Protein AF-A0A9Q9W205-F1 (afdb_monomer)

Foldseek 3Di:
DDDDDDDDDDDDDDDDDDPPPPPPPDLDLDDDPADAQDQFDPVLNVCLVVLPLDDDPVSLVRSLVSLLVSRVSNHLDDDLVSLVRSLVNVCVSRVSCFDPDDPRRVVSSVSNVVVSVVVCPVVCPVVVVVVCCVVPNPDPPDDDPDDDDPCPLLPLPCPPLPPADPVNLLVLLVLQVVQVPDPHRDPVSLLVSLVSCLSVLSVCVSVPDDPVRSCVSRVCCVPPVSVVSSVVVSVVSVPVVDDDPPPVVVVVVVVVVVVVPDDDDDDDDDD

Organism: Cyprinus carpio (NCBI:txid7962)

Radius of gyration: 33.78 Å; Cα contacts (8 Å, |Δi|>4): 141; chains: 1; bounding box: 47×73×137 Å

Secondary structure (DSSP, 8-state):
---------PPPPP--------------SSPPSSPPPPPPPHHHHHHHHTT-S---HHHHHHHHHHHHHHHHTT-SS--HHHHHHHHHHHHHH-GGGS-SSTTS-HHHHHHHHHHHHHHTTGGGSSHHHHHHHHHHS------------S-TTSS------TT--HHHHHHHHHHHHHHHHSSS--HHHHHHHHHHTHHHHHHHHHTT--HHHHHHHSGGGGSHHHHHHHHHHHHHHHHTS---THHHHHHHHHHHHHTT-----------

pLDDT: mean 74.59, std 22.69, range [32.56, 98.06]

Mean predicted aligned error: 20.34 Å

Solvent-accessible surface area (backbone atoms only — not comparable to full-atom values): 17169 Å² total; per-residue (Å²): 138,85,86,84,86,83,84,87,83,85,83,82,86,82,87,76,93,76,86,75,86,71,80,79,75,70,86,58,75,61,76,67,96,69,64,77,78,76,88,58,62,68,79,52,36,54,40,57,75,68,62,57,73,80,73,50,75,67,47,52,50,50,53,46,48,53,51,46,61,60,49,48,75,43,45,84,77,74,55,75,67,54,40,46,49,47,21,46,37,46,29,67,76,38,60,74,70,35,47,95,63,88,87,25,31,62,71,55,27,53,49,44,56,50,50,51,52,56,72,45,50,71,55,58,70,39,65,70,50,42,52,48,40,69,75,70,41,90,69,75,80,71,76,75,92,71,77,98,60,97,48,84,85,67,60,85,72,82,62,74,67,82,86,64,53,77,68,53,45,51,53,37,39,52,51,49,53,52,39,68,71,41,96,73,54,57,62,71,60,48,56,50,37,56,58,71,40,42,59,58,53,52,49,45,48,71,75,65,52,49,71,67,58,50,42,65,58,42,53,55,54,77,37,71,68,42,41,52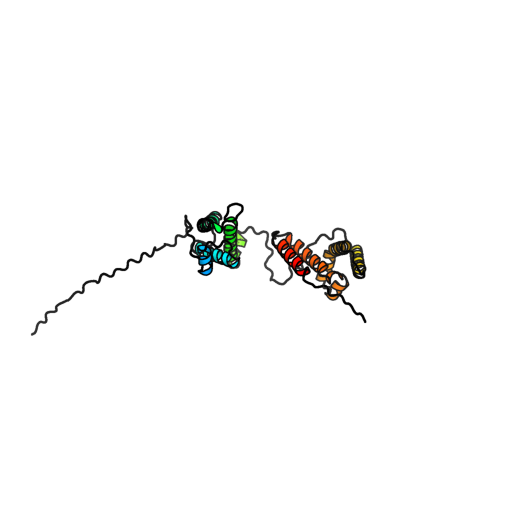,49,54,52,49,50,56,48,54,67,59,48,80,76,73,74,73,82,68,61,60,59,53,52,52,50,54,54,62,57,59,70,72,73,68,83,86,81,79,87,84,91,85,133

Nearest PDB structures (foldseek):
  5jo8-assembly1_A  TM=1.891E-01  e=3.096E-01  Gallus gallus
  6e9x-assembly1_C  TM=2.905E-01  e=9.874E+00  synthetic construct

Sequence (271 aa):
MKETVTLTLEPVPVESQSRAGASNISPSTAFPAFFEVPKFPFDVQAKLDQKECRLTSSDRNKIIRTLYESMAQYKMYPTTEEYVQVAKALTLRYPFLKDKEGNGYHTWHMSLKRKFKFERTPLAEVEEVKRLKQKFGHSKKSLQPEESSCKEITRPLEINAVGEDATSIEGHVKVLQDQYRRTQPETHIVEDRMRRTFAWRRQEITSGMTVEDVVNKYPFLKSPSGLYQEIGFLYKCVQLRSFSRTFWTHYIQCATACSREIPFSKAAQRS

Structure (mmCIF, N/CA/C/O backbone):
data_AF-A0A9Q9W205-F1
#
_entry.id   AF-A0A9Q9W205-F1
#
loop_
_atom_site.group_PDB
_atom_site.id
_atom_site.type_symbol
_atom_site.label_atom_id
_atom_site.label_alt_id
_atom_site.label_comp_id
_atom_site.label_asym_id
_atom_site.label_entity_id
_atom_site.label_seq_id
_atom_site.pdbx_PDB_ins_code
_atom_site.Cartn_x
_atom_site.Cartn_y
_atom_site.Cartn_z
_atom_site.occupancy
_atom_site.B_iso_or_equiv
_atom_site.auth_seq_id
_atom_site.auth_comp_id
_atom_site.auth_asym_id
_atom_site.auth_atom_id
_atom_site.pdbx_PDB_model_num
ATOM 1 N N . MET A 1 1 ? 26.290 -6.172 93.553 1.00 42.75 1 MET A N 1
ATOM 2 C CA . MET A 1 1 ? 25.918 -6.862 92.302 1.00 42.75 1 MET A CA 1
ATOM 3 C C . MET A 1 1 ? 24.566 -6.309 91.890 1.00 42.75 1 MET A C 1
ATOM 5 O O . MET A 1 1 ? 23.655 -6.359 92.702 1.00 42.75 1 MET A O 1
ATOM 9 N N . LYS A 1 2 ? 24.488 -5.621 90.747 1.00 39.94 2 LYS A N 1
ATOM 10 C CA . LYS A 1 2 ? 23.251 -5.018 90.232 1.00 39.94 2 LYS A CA 1
ATOM 11 C C . LYS A 1 2 ? 22.743 -5.929 89.119 1.00 39.94 2 LYS A C 1
ATOM 13 O O . LYS A 1 2 ? 23.478 -6.139 88.160 1.00 39.94 2 LYS A O 1
ATOM 18 N N . GLU A 1 3 ? 21.539 -6.466 89.265 1.00 49.31 3 GLU A N 1
ATOM 19 C CA . GLU A 1 3 ? 20.836 -7.169 88.193 1.00 49.31 3 GLU A CA 1
ATOM 20 C C . GLU A 1 3 ? 20.020 -6.151 87.390 1.00 49.31 3 GLU A C 1
ATOM 22 O O . GLU A 1 3 ? 19.323 -5.302 87.947 1.00 49.31 3 GLU A O 1
ATOM 27 N N . THR A 1 4 ? 20.179 -6.195 86.071 1.00 47.06 4 THR A N 1
ATOM 28 C CA . THR A 1 4 ? 19.518 -5.318 85.104 1.00 47.06 4 THR A CA 1
ATOM 29 C C . THR A 1 4 ? 18.408 -6.114 84.431 1.00 47.06 4 THR A C 1
ATOM 31 O O . THR A 1 4 ? 18.680 -7.120 83.783 1.00 47.06 4 THR A O 1
ATOM 34 N N . VAL A 1 5 ? 17.161 -5.670 84.593 1.00 50.28 5 VAL A N 1
ATOM 35 C CA . VAL A 1 5 ? 15.985 -6.252 83.933 1.00 50.28 5 VAL A CA 1
ATOM 36 C C . VAL A 1 5 ? 15.771 -5.542 82.598 1.00 50.28 5 VAL A C 1
ATOM 38 O O . VAL A 1 5 ? 15.581 -4.327 82.552 1.00 50.28 5 VAL A O 1
ATOM 41 N N . THR A 1 6 ? 15.826 -6.308 81.511 1.00 39.56 6 THR A N 1
ATOM 42 C CA . THR A 1 6 ? 15.600 -5.858 80.133 1.00 39.56 6 THR A CA 1
ATOM 43 C C . THR A 1 6 ? 14.111 -5.963 79.792 1.00 39.56 6 THR A C 1
ATOM 45 O O . THR A 1 6 ? 13.534 -7.044 79.870 1.00 39.56 6 THR A O 1
ATOM 48 N N . LEU A 1 7 ? 13.489 -4.842 79.416 1.00 42.84 7 LEU A N 1
ATOM 49 C CA . LEU A 1 7 ? 12.109 -4.759 78.923 1.00 42.84 7 LEU A CA 1
ATOM 50 C C . LEU A 1 7 ? 12.129 -4.643 77.392 1.00 42.84 7 LEU A C 1
ATOM 52 O O . LEU A 1 7 ? 12.585 -3.641 76.843 1.00 42.84 7 LEU A O 1
ATOM 56 N N . THR A 1 8 ? 11.653 -5.692 76.724 1.00 41.19 8 THR A N 1
ATOM 57 C CA . THR A 1 8 ? 11.503 -5.801 75.266 1.00 41.19 8 THR A CA 1
ATOM 58 C C . THR A 1 8 ? 10.193 -5.143 74.826 1.00 41.19 8 THR A C 1
ATOM 60 O O . THR A 1 8 ? 9.137 -5.456 75.373 1.00 41.19 8 THR A O 1
ATOM 63 N N . LEU A 1 9 ? 10.249 -4.251 73.832 1.00 42.69 9 LEU A N 1
ATOM 64 C CA . LEU A 1 9 ? 9.081 -3.685 73.149 1.00 42.69 9 LEU A CA 1
ATOM 65 C C . LEU A 1 9 ? 9.053 -4.187 71.699 1.00 42.69 9 LEU A C 1
ATOM 67 O O . LEU A 1 9 ? 9.955 -3.887 70.921 1.00 42.69 9 LEU A O 1
ATOM 71 N N . GLU A 1 10 ? 8.009 -4.937 71.355 1.00 50.69 10 GLU A N 1
ATOM 72 C CA . GLU A 1 10 ? 7.671 -5.361 69.990 1.00 50.69 10 GLU A CA 1
ATOM 73 C C . GLU A 1 10 ? 6.846 -4.262 69.286 1.00 50.69 10 GLU A C 1
ATOM 75 O O . GLU A 1 10 ? 5.874 -3.772 69.873 1.00 50.69 10 GLU A O 1
ATOM 80 N N . PRO A 1 11 ? 7.173 -3.860 68.043 1.00 54.56 11 PRO A N 1
ATOM 81 C CA . PRO A 1 11 ? 6.364 -2.919 67.278 1.00 54.56 11 PRO A CA 1
ATOM 82 C C . PRO A 1 11 ? 5.290 -3.610 66.416 1.00 54.56 11 PRO A C 1
ATOM 84 O O . PRO A 1 11 ? 5.539 -4.577 65.699 1.00 54.56 11 PRO A O 1
ATOM 87 N N . VAL A 1 12 ? 4.085 -3.040 66.470 1.00 41.16 12 VAL A N 1
ATOM 88 C CA . VAL A 1 12 ? 2.868 -3.407 65.725 1.00 41.16 12 VAL A CA 1
ATOM 89 C C . VAL A 1 12 ? 3.029 -3.160 64.209 1.00 41.16 12 VAL A C 1
ATOM 91 O O . VAL A 1 12 ? 3.567 -2.114 63.833 1.00 41.16 12 VAL A O 1
ATOM 94 N N . PRO A 1 13 ? 2.532 -4.041 63.311 1.00 43.66 13 PRO A N 1
ATOM 95 C CA . PRO A 1 13 ? 2.601 -3.819 61.867 1.00 43.66 13 PRO A CA 1
ATOM 96 C C . PRO A 1 13 ? 1.574 -2.779 61.399 1.00 43.66 13 PRO A C 1
ATOM 98 O O . PRO A 1 13 ? 0.381 -2.892 61.678 1.00 43.66 13 PRO A O 1
ATOM 101 N N . VAL A 1 14 ? 2.045 -1.785 60.645 1.00 42.34 14 VAL A N 1
ATOM 102 C CA . VAL A 1 14 ? 1.226 -0.749 60.002 1.00 42.34 14 VAL A CA 1
ATOM 103 C C . VAL A 1 14 ? 0.557 -1.309 58.748 1.00 42.34 14 VAL A C 1
ATOM 105 O O . VAL A 1 14 ? 1.210 -1.680 57.773 1.00 42.34 14 VAL A O 1
ATOM 108 N N . GLU A 1 15 ? -0.769 -1.326 58.773 1.00 41.19 15 GLU A N 1
ATOM 109 C CA . GLU A 1 15 ? -1.644 -1.647 57.654 1.00 41.19 15 GLU A CA 1
ATOM 110 C C . GLU A 1 15 ? -1.609 -0.505 56.622 1.00 41.19 15 GLU A C 1
ATOM 112 O O . GLU A 1 15 ? -1.993 0.628 56.908 1.00 41.19 15 GLU A O 1
ATOM 117 N N . SER A 1 16 ? -1.109 -0.784 55.415 1.00 39.44 16 SER A N 1
ATOM 118 C CA . SER A 1 16 ? -1.116 0.159 54.289 1.00 39.44 16 SER A CA 1
ATOM 119 C C . SER A 1 16 ? -1.996 -0.375 53.166 1.00 39.44 16 SER A C 1
ATOM 121 O O . SER A 1 16 ? -1.663 -1.341 52.480 1.00 39.44 16 SER A O 1
ATOM 123 N N . GLN A 1 17 ? -3.133 0.286 52.972 1.00 43.19 17 GLN A N 1
ATOM 124 C CA . GLN A 1 17 ? -4.020 0.090 51.835 1.00 43.19 17 GLN A CA 1
ATOM 125 C C . GLN A 1 17 ? -3.347 0.592 50.549 1.00 43.19 17 GLN A C 1
ATOM 127 O O . GLN A 1 17 ? -3.099 1.783 50.391 1.00 43.19 17 GLN A O 1
ATOM 132 N N . SER A 1 18 ? -3.110 -0.306 49.592 1.00 39.47 18 SER A N 1
ATOM 133 C CA . SER A 1 18 ? -3.072 0.033 48.162 1.00 39.47 18 SER A CA 1
ATOM 134 C C . SER A 1 18 ? -3.388 -1.209 47.325 1.00 39.47 18 SER A C 1
ATOM 136 O O . SER A 1 18 ? -2.514 -1.968 46.919 1.00 39.47 18 SER A O 1
ATOM 138 N N . ARG A 1 19 ? -4.676 -1.457 47.056 1.00 32.94 19 ARG A N 1
ATOM 139 C CA . ARG A 1 19 ? -5.068 -2.464 46.061 1.00 32.94 19 ARG A CA 1
ATOM 140 C C . ARG A 1 19 ? -5.229 -1.782 44.711 1.00 32.94 19 ARG A C 1
ATOM 142 O O . ARG A 1 19 ? -6.317 -1.376 44.318 1.00 32.94 19 ARG A O 1
ATOM 149 N N . ALA A 1 20 ? -4.101 -1.657 44.021 1.00 33.56 20 ALA A N 1
ATOM 150 C CA . ALA A 1 20 ? -4.060 -1.437 42.590 1.00 33.56 20 ALA A CA 1
ATOM 151 C C . ALA A 1 20 ? -4.767 -2.608 41.889 1.00 33.56 20 ALA A C 1
ATOM 153 O O . ALA A 1 20 ? -4.324 -3.755 41.959 1.00 33.56 20 ALA A O 1
ATOM 154 N N . GLY A 1 21 ? -5.872 -2.322 41.206 1.00 35.88 21 GLY A N 1
ATOM 155 C CA . GLY A 1 21 ? -6.437 -3.208 40.193 1.00 35.88 21 GLY A CA 1
ATOM 156 C C . GLY A 1 21 ? -5.618 -3.111 38.910 1.00 35.88 21 GLY A C 1
ATOM 157 O O . GLY A 1 21 ? -6.109 -2.609 37.907 1.00 35.88 21 GLY A O 1
ATOM 158 N N . ALA A 1 22 ? -4.357 -3.541 38.951 1.00 36.09 22 ALA A N 1
ATOM 159 C CA . ALA A 1 22 ? -3.614 -3.856 37.742 1.00 36.09 22 ALA A CA 1
ATOM 160 C C . ALA A 1 22 ? -4.055 -5.258 37.316 1.00 36.09 22 ALA A C 1
ATOM 162 O O . ALA A 1 22 ? -3.696 -6.257 37.943 1.00 36.09 22 ALA A O 1
ATOM 163 N N . SER A 1 23 ? -4.898 -5.340 36.290 1.00 43.03 23 SER A N 1
ATOM 164 C CA . SER A 1 23 ? -5.154 -6.595 35.597 1.00 43.03 23 SER A CA 1
ATOM 165 C C . SER A 1 23 ? -3.835 -7.072 34.994 1.00 43.03 23 SER A C 1
ATOM 167 O O . SER A 1 23 ? -3.408 -6.615 33.936 1.00 43.03 23 SER A O 1
ATOM 169 N N . ASN A 1 24 ? -3.174 -7.988 35.699 1.00 40.84 24 ASN A N 1
ATOM 170 C CA . ASN A 1 24 ? -2.065 -8.771 35.180 1.00 40.84 24 ASN A CA 1
ATOM 171 C C . ASN A 1 24 ? -2.592 -9.611 34.013 1.00 40.84 24 ASN A C 1
ATOM 173 O O . ASN A 1 24 ? -3.087 -10.721 34.200 1.00 40.84 24 ASN A O 1
ATOM 177 N N . ILE A 1 25 ? -2.525 -9.060 32.802 1.00 50.34 25 ILE A N 1
ATOM 178 C CA . ILE A 1 25 ? -2.713 -9.818 31.572 1.00 50.34 25 ILE A CA 1
ATOM 179 C C . ILE A 1 25 ? -1.472 -10.700 31.452 1.00 50.34 25 ILE A C 1
ATOM 181 O O . ILE A 1 25 ? -0.403 -10.248 31.046 1.00 50.34 25 ILE A O 1
ATOM 185 N N . SER A 1 26 ? -1.596 -11.962 31.863 1.00 45.94 26 SER A N 1
ATOM 186 C CA . SER A 1 26 ? -0.640 -12.995 31.476 1.00 45.94 26 SER A CA 1
ATOM 187 C C . SER A 1 26 ? -0.497 -12.960 29.949 1.00 45.94 26 SER A C 1
ATOM 189 O O . SER A 1 26 ? -1.525 -12.870 29.271 1.00 45.94 26 SER A O 1
ATOM 191 N N . PRO A 1 27 ? 0.721 -13.021 29.379 1.00 47.00 27 PRO A N 1
ATOM 192 C CA . PRO A 1 27 ? 0.898 -13.049 27.935 1.00 47.00 27 PRO A CA 1
ATOM 193 C C . PRO A 1 27 ? 0.388 -14.392 27.409 1.00 47.00 27 PRO A C 1
ATOM 195 O O . PRO A 1 27 ? 1.120 -15.370 27.284 1.00 47.00 27 PRO A O 1
ATOM 198 N N . SER A 1 28 ? -0.915 -14.449 27.149 1.00 51.69 28 SER A N 1
ATOM 199 C CA . SER A 1 28 ? -1.521 -15.501 26.358 1.00 51.69 28 SER A CA 1
ATOM 200 C C . SER A 1 28 ? -0.989 -15.339 24.942 1.00 51.69 28 SER A C 1
ATOM 202 O O . SER A 1 28 ? -1.201 -14.315 24.296 1.00 51.69 28 SER A O 1
ATOM 204 N N . THR A 1 29 ? -0.274 -16.347 24.457 1.00 63.75 29 THR A N 1
ATOM 205 C CA . THR A 1 29 ? 0.222 -16.416 23.075 1.00 63.75 29 THR A CA 1
ATOM 206 C C . THR A 1 29 ? -0.912 -16.562 22.051 1.00 63.75 29 THR A C 1
ATOM 208 O O . THR A 1 29 ? -0.671 -16.532 20.843 1.00 63.75 29 THR A O 1
ATOM 211 N N . ALA A 1 30 ? -2.156 -16.729 22.512 1.00 83.19 30 ALA A N 1
ATOM 212 C CA . ALA A 1 30 ? -3.338 -16.819 21.674 1.00 83.19 30 ALA A CA 1
ATOM 213 C C . ALA A 1 30 ? -3.908 -15.429 21.353 1.00 83.19 30 ALA A C 1
ATOM 215 O O . ALA A 1 30 ? -3.993 -14.550 22.210 1.00 83.19 30 ALA A O 1
ATOM 216 N N . PHE A 1 31 ? -4.346 -15.248 20.106 1.00 88.75 31 PHE A N 1
ATOM 217 C CA . PHE A 1 31 ? -5.060 -14.042 19.697 1.00 88.75 31 PHE A CA 1
ATOM 218 C C . PHE A 1 31 ? -6.393 -13.943 20.457 1.00 88.75 31 PHE A C 1
ATOM 220 O O . PHE A 1 31 ? -7.069 -14.964 20.622 1.00 88.75 31 PHE A O 1
ATOM 227 N N . PRO A 1 32 ? -6.798 -12.753 20.928 1.00 91.44 32 PRO A N 1
ATOM 228 C CA . PRO A 1 32 ? -7.992 -12.629 21.751 1.00 91.44 32 PRO A CA 1
ATOM 229 C C . PRO A 1 32 ? -9.259 -12.946 20.946 1.00 91.44 32 PRO A C 1
ATOM 231 O O . PRO A 1 32 ? -9.404 -12.515 19.802 1.00 91.44 32 PRO A O 1
ATOM 234 N N . ALA A 1 33 ? -10.214 -13.649 21.566 1.00 88.94 33 ALA A N 1
ATOM 235 C CA . ALA A 1 33 ? -11.512 -13.961 20.952 1.00 88.94 33 ALA A CA 1
ATOM 236 C C . ALA A 1 33 ? -12.319 -12.695 20.606 1.00 88.94 33 ALA A C 1
ATOM 238 O O . ALA A 1 33 ? -13.061 -12.664 19.627 1.00 88.94 33 ALA A O 1
ATOM 239 N N . PHE A 1 34 ? -12.130 -11.630 21.388 1.00 89.00 34 PHE A N 1
ATOM 240 C CA . PHE A 1 34 ? -12.677 -10.305 21.130 1.00 89.00 34 PHE A CA 1
ATOM 241 C C . PHE A 1 34 ? -11.539 -9.295 21.126 1.00 89.00 34 PHE A C 1
ATOM 243 O O . PHE A 1 34 ? -10.792 -9.189 22.094 1.00 89.00 34 PHE A O 1
ATOM 250 N N . PHE A 1 35 ? -11.398 -8.558 20.027 1.00 93.50 35 PHE A N 1
ATOM 251 C CA . PHE A 1 35 ? -10.373 -7.527 19.926 1.00 93.50 35 PHE A CA 1
ATOM 252 C C . PHE A 1 35 ? -10.937 -6.187 20.394 1.00 93.50 35 PHE A C 1
ATOM 254 O O . PHE A 1 35 ? -11.861 -5.652 19.777 1.00 93.50 35 PHE A O 1
ATOM 261 N N . GLU A 1 36 ? -10.366 -5.641 21.463 1.00 94.44 36 GLU A N 1
ATOM 262 C CA . GLU A 1 36 ? -10.674 -4.292 21.923 1.00 94.44 36 GLU A CA 1
ATOM 263 C C . GLU A 1 36 ? -9.873 -3.266 21.113 1.00 94.44 36 GLU A C 1
ATOM 265 O O . GLU A 1 36 ? -8.655 -3.374 20.972 1.00 94.44 36 GLU A O 1
ATOM 270 N N . VAL A 1 37 ? -10.561 -2.272 20.544 1.00 95.62 37 VAL A N 1
ATOM 271 C CA . VAL A 1 37 ? -9.909 -1.232 19.740 1.00 95.62 37 VAL A CA 1
ATOM 272 C C . VAL A 1 37 ? -9.114 -0.308 20.674 1.00 95.62 37 VAL A C 1
ATOM 274 O O . VAL A 1 37 ? -9.727 0.327 21.534 1.00 95.62 37 VAL A O 1
ATOM 277 N N . PRO A 1 38 ? -7.780 -0.196 20.517 1.00 95.69 38 PRO A N 1
ATOM 278 C CA . PRO A 1 38 ? -6.953 0.653 21.368 1.00 95.69 38 PRO A CA 1
ATOM 279 C C . PRO A 1 38 ? -7.270 2.139 21.161 1.00 95.69 38 PRO A C 1
ATOM 281 O O . PRO A 1 38 ? -7.804 2.541 20.125 1.00 95.69 38 PRO A O 1
ATOM 284 N N . LYS A 1 39 ? -6.874 2.974 22.128 1.00 95.06 39 LYS A N 1
ATOM 285 C CA . LYS A 1 39 ? -6.890 4.431 21.951 1.00 95.06 39 LYS A CA 1
ATOM 286 C C . LYS A 1 39 ? -5.871 4.844 20.893 1.00 95.06 39 LYS A C 1
ATOM 288 O O . LYS A 1 39 ? -4.733 4.378 20.900 1.00 95.06 39 LYS A O 1
ATOM 293 N N . PHE A 1 40 ? -6.281 5.744 20.011 1.00 97.00 40 PHE A N 1
ATOM 294 C CA . PHE A 1 40 ? -5.423 6.300 18.974 1.00 97.00 40 PHE A CA 1
ATOM 295 C C . PHE A 1 40 ? -4.636 7.515 19.488 1.00 97.00 40 PHE A C 1
ATOM 297 O O . PHE A 1 40 ? -4.994 8.090 20.520 1.00 97.00 40 PHE A O 1
ATOM 304 N N . PRO A 1 41 ? -3.576 7.939 18.772 1.00 96.25 41 PRO A N 1
ATOM 305 C CA . PRO A 1 41 ? -2.909 9.210 19.033 1.00 96.25 41 PRO A CA 1
ATOM 306 C C . PRO A 1 41 ? -3.911 10.365 19.112 1.00 96.25 41 PRO A C 1
ATOM 308 O O . PRO A 1 41 ? -4.904 10.369 18.383 1.00 96.25 41 PRO A O 1
ATOM 311 N N . PHE A 1 42 ? -3.650 11.329 19.998 1.00 95.12 42 PHE A N 1
ATOM 312 C CA . PHE A 1 42 ? -4.602 12.379 20.385 1.00 95.12 42 PHE A CA 1
ATOM 313 C C . PHE A 1 42 ? -5.262 13.090 19.197 1.00 95.12 42 PHE A C 1
ATOM 315 O O . PHE A 1 42 ? -6.473 13.282 19.183 1.00 95.12 42 PHE A O 1
ATOM 322 N N . ASP A 1 43 ? -4.480 13.440 18.181 1.00 94.00 43 ASP A N 1
ATOM 323 C CA . ASP A 1 43 ? -4.944 14.150 16.992 1.00 94.00 43 ASP A CA 1
ATOM 324 C C . ASP A 1 43 ? -5.950 13.341 16.164 1.00 94.00 43 ASP A C 1
ATOM 326 O O . ASP A 1 43 ? -6.927 13.884 15.654 1.00 94.00 43 ASP A O 1
ATOM 330 N N . VAL A 1 44 ? -5.735 12.032 16.052 1.00 95.38 44 VAL A N 1
ATOM 331 C CA . VAL A 1 44 ? -6.659 11.123 15.371 1.00 95.38 44 VAL A CA 1
ATOM 332 C C . VAL A 1 44 ? -7.846 10.802 16.266 1.00 95.38 44 VAL A C 1
ATOM 334 O O . VAL A 1 44 ? -8.979 10.796 15.793 1.00 95.38 44 VAL A O 1
ATOM 337 N N . GLN A 1 45 ? -7.606 10.566 17.556 1.00 96.56 45 GLN A N 1
ATOM 338 C CA . GLN A 1 45 ? -8.656 10.258 18.520 1.00 96.56 45 GLN A CA 1
ATOM 339 C C . GLN A 1 45 ? -9.672 11.401 18.612 1.00 96.56 45 GLN A C 1
ATOM 341 O O . GLN A 1 45 ? -10.865 11.141 18.520 1.00 96.56 45 GLN A O 1
ATOM 346 N N . ALA A 1 46 ? -9.215 12.655 18.669 1.00 94.94 46 ALA A N 1
ATOM 347 C CA . ALA A 1 46 ? -10.086 13.827 18.694 1.00 94.94 46 ALA A CA 1
ATOM 348 C C . ALA A 1 46 ? -11.015 13.890 17.468 1.00 94.94 46 ALA A C 1
ATOM 350 O O . ALA A 1 46 ? -12.211 14.137 17.614 1.00 94.94 46 ALA A O 1
ATOM 351 N N . LYS A 1 47 ? -10.502 13.596 16.266 1.00 94.38 47 LYS A N 1
ATOM 352 C CA . LYS A 1 47 ? -11.313 13.536 15.034 1.00 94.38 47 LYS A CA 1
ATOM 353 C C . LYS A 1 47 ? -12.325 12.393 15.058 1.00 94.38 47 LYS A C 1
ATOM 355 O O . LYS A 1 47 ? -13.462 12.550 14.611 1.00 94.38 47 LYS A O 1
ATOM 360 N N . LEU A 1 48 ? -11.921 11.236 15.584 1.00 94.75 48 LEU A N 1
ATOM 361 C CA . LEU A 1 48 ? -12.806 10.082 15.736 1.00 94.75 48 LEU A CA 1
ATOM 362 C C . LEU A 1 48 ? -13.930 10.358 16.742 1.00 94.75 48 LEU A C 1
ATOM 364 O O . LEU A 1 48 ? -15.076 9.987 16.489 1.00 94.75 48 LEU A O 1
ATOM 368 N N . ASP A 1 49 ? -13.621 11.047 17.839 1.00 93.19 49 ASP A N 1
ATOM 369 C CA . ASP A 1 49 ? -14.583 11.432 18.874 1.00 93.19 49 ASP A CA 1
ATOM 370 C C . ASP A 1 49 ? -15.562 12.499 18.355 1.00 93.19 49 ASP A C 1
ATOM 372 O O . ASP A 1 49 ? -16.762 12.432 18.628 1.00 93.19 49 ASP A O 1
ATOM 376 N N . GLN A 1 50 ? -15.081 13.417 17.508 1.00 93.12 50 GLN A N 1
ATOM 377 C CA . GLN A 1 50 ? -15.902 14.378 16.759 1.00 93.12 50 GLN A CA 1
ATOM 378 C C . GLN A 1 50 ? -16.693 13.743 15.601 1.00 93.12 50 GLN A C 1
ATOM 380 O O . GLN A 1 50 ? -17.479 14.428 14.947 1.00 93.12 50 GLN A O 1
ATOM 385 N N . LYS A 1 51 ? -16.526 12.435 15.351 1.00 91.50 51 LYS A N 1
ATOM 386 C CA . LYS A 1 51 ? -17.169 11.683 14.258 1.00 91.50 51 LYS A CA 1
ATOM 387 C C . LYS A 1 51 ? -16.899 12.287 12.876 1.00 91.50 51 LYS A C 1
ATOM 389 O O . LYS A 1 51 ? -17.772 12.298 12.006 1.00 91.50 51 LYS A O 1
ATOM 394 N N . GLU A 1 52 ? -15.686 12.785 12.658 1.00 86.38 52 GLU A N 1
ATOM 395 C CA . GLU A 1 52 ? -15.301 13.369 11.380 1.00 86.38 52 GLU A CA 1
ATOM 396 C C . GLU A 1 52 ? -15.240 12.291 10.281 1.00 86.38 52 GLU A C 1
ATOM 398 O O . GLU A 1 52 ? -14.429 11.364 10.317 1.00 86.38 52 GLU A O 1
ATOM 403 N N . CYS A 1 53 ? -16.087 12.420 9.256 1.00 76.62 53 CYS A N 1
ATOM 404 C CA . CYS A 1 53 ? -16.131 11.470 8.136 1.00 76.62 53 CYS A CA 1
ATOM 405 C C . CYS A 1 53 ? -14.909 11.550 7.202 1.00 76.62 53 CYS A C 1
ATOM 407 O O . CYS A 1 53 ? -14.689 10.640 6.400 1.00 76.62 53 CYS A O 1
ATOM 409 N N . ARG A 1 54 ? -14.136 12.642 7.238 1.00 84.88 54 ARG A N 1
ATOM 410 C CA . ARG A 1 54 ? -13.050 12.913 6.283 1.00 84.88 54 ARG A CA 1
ATOM 411 C C . ARG A 1 54 ? -11.677 12.757 6.929 1.00 84.88 54 ARG A C 1
ATOM 413 O O . ARG A 1 54 ? -10.984 13.727 7.196 1.00 84.88 54 ARG A O 1
ATOM 420 N N . LEU A 1 55 ? -11.250 11.510 7.104 1.00 89.69 55 LEU A N 1
ATOM 421 C CA . LEU A 1 55 ? -9.879 11.220 7.523 1.00 89.69 55 LEU A CA 1
ATOM 422 C C . LEU A 1 55 ? -8.887 11.384 6.367 1.00 89.69 55 LEU A C 1
ATOM 424 O O . LEU A 1 55 ? -9.096 10.856 5.271 1.00 89.69 55 LEU A O 1
ATOM 428 N N . THR A 1 56 ? -7.760 12.045 6.633 1.00 93.00 56 THR A N 1
ATOM 429 C CA . THR A 1 56 ? -6.650 12.135 5.676 1.00 93.00 56 THR A CA 1
ATOM 430 C C . THR A 1 56 ? -5.907 10.797 5.561 1.00 93.00 56 THR A C 1
ATOM 432 O O . THR A 1 56 ? -6.019 9.917 6.417 1.00 93.00 56 THR A O 1
ATOM 435 N N . SER A 1 57 ? -5.077 10.640 4.524 1.00 92.88 57 SER A N 1
ATOM 436 C CA . SER A 1 57 ? -4.192 9.467 4.391 1.00 92.88 57 SER A CA 1
ATOM 437 C C . SER A 1 57 ? -3.265 9.296 5.608 1.00 92.88 57 SER A C 1
ATOM 439 O O . SER A 1 57 ? -3.044 8.179 6.078 1.00 92.88 57 SER A O 1
ATOM 441 N N . SER A 1 58 ? -2.783 10.406 6.180 1.00 94.38 58 SER A N 1
ATOM 442 C CA . SER A 1 58 ? -1.942 10.395 7.384 1.00 94.38 58 SER A CA 1
ATOM 443 C C . SER A 1 58 ? -2.692 9.854 8.604 1.00 94.38 58 SER A C 1
ATOM 445 O O . SER A 1 58 ? -2.171 8.977 9.298 1.00 94.38 58 SER A O 1
ATOM 447 N N . ASP A 1 59 ? -3.935 10.300 8.820 1.00 94.81 59 ASP A N 1
ATOM 448 C CA . ASP A 1 59 ? -4.782 9.839 9.929 1.00 94.81 59 ASP A CA 1
ATOM 449 C C . ASP A 1 59 ? -5.061 8.334 9.814 1.00 94.81 59 ASP A C 1
ATOM 451 O O . ASP A 1 59 ? -4.857 7.575 10.761 1.00 94.81 59 ASP A O 1
ATOM 455 N N . ARG A 1 60 ? -5.433 7.869 8.613 1.00 95.69 60 ARG A N 1
ATOM 456 C CA . ARG A 1 60 ? -5.658 6.439 8.340 1.00 95.69 60 ARG A CA 1
ATOM 457 C C . ARG A 1 60 ? -4.406 5.612 8.623 1.00 95.69 60 ARG A C 1
ATOM 459 O O . ARG A 1 60 ? -4.496 4.545 9.225 1.00 95.69 60 ARG A O 1
ATOM 466 N N . ASN A 1 61 ? -3.233 6.110 8.237 1.00 96.12 61 ASN A N 1
ATOM 467 C CA . ASN A 1 61 ? -1.966 5.435 8.507 1.00 96.12 61 ASN A CA 1
ATOM 468 C C . ASN A 1 61 ? -1.648 5.362 10.007 1.00 96.12 61 ASN A C 1
ATOM 470 O O . ASN A 1 61 ? -1.114 4.349 10.452 1.00 96.12 61 ASN A O 1
ATOM 474 N N . LYS A 1 62 ? -1.982 6.393 10.794 1.00 97.38 62 LYS A N 1
ATOM 475 C CA . LYS A 1 62 ? -1.845 6.367 12.261 1.00 97.38 62 LYS A CA 1
ATOM 476 C C . LYS A 1 62 ? -2.753 5.303 12.881 1.00 97.38 62 LYS A C 1
ATOM 478 O O . LYS A 1 62 ? -2.253 4.487 13.641 1.00 97.38 62 LYS A O 1
ATOM 483 N N . ILE A 1 63 ? -4.020 5.226 12.462 1.00 97.69 63 ILE A N 1
ATOM 484 C CA . ILE A 1 63 ? -4.956 4.169 12.895 1.00 97.69 63 ILE A CA 1
ATOM 485 C C . ILE A 1 63 ? -4.372 2.781 12.615 1.00 97.69 63 ILE A C 1
ATOM 487 O O . ILE A 1 63 ? -4.297 1.939 13.506 1.00 97.69 63 ILE A O 1
ATOM 491 N N . ILE A 1 64 ? -3.913 2.545 11.382 1.00 98.06 64 ILE A N 1
ATOM 492 C CA . ILE A 1 64 ? -3.336 1.256 10.981 1.00 98.06 64 ILE A CA 1
ATOM 493 C C . ILE A 1 64 ? -2.068 0.923 11.778 1.00 98.06 64 ILE A C 1
ATOM 495 O O . ILE A 1 64 ? -1.875 -0.240 12.127 1.00 98.06 64 ILE A O 1
ATOM 499 N N . ARG A 1 65 ? -1.214 1.911 12.079 1.00 97.50 65 ARG A N 1
ATOM 500 C CA . ARG A 1 65 ? -0.022 1.718 12.922 1.00 97.50 65 ARG A CA 1
ATOM 501 C C . ARG A 1 65 ? -0.391 1.302 14.343 1.00 97.50 65 ARG A C 1
ATOM 503 O O . ARG A 1 65 ? 0.102 0.276 14.792 1.00 97.50 65 ARG A O 1
ATOM 510 N N . THR A 1 66 ? -1.307 2.014 14.992 1.00 97.94 66 THR A N 1
ATOM 511 C CA . THR A 1 66 ? -1.741 1.695 16.361 1.00 97.94 66 THR A CA 1
ATOM 512 C C . THR A 1 66 ? -2.398 0.316 16.446 1.00 97.94 66 THR A C 1
ATOM 514 O O . THR A 1 66 ? -2.120 -0.460 17.357 1.00 97.94 66 THR A O 1
ATOM 517 N N . LEU A 1 67 ? -3.234 -0.041 15.465 1.00 97.75 67 LEU A N 1
ATOM 518 C CA . LEU A 1 67 ? -3.818 -1.384 15.393 1.00 97.75 67 LEU A CA 1
ATOM 519 C C . LEU A 1 67 ? -2.750 -2.461 15.184 1.00 97.75 67 LEU A C 1
ATOM 521 O O . LEU A 1 67 ? -2.818 -3.511 15.814 1.00 97.75 67 LEU A O 1
ATOM 525 N N . TYR A 1 68 ? -1.759 -2.203 14.327 1.00 97.44 68 TYR A N 1
ATOM 526 C CA . TYR A 1 68 ? -0.621 -3.100 14.144 1.00 97.44 68 TYR A CA 1
ATOM 527 C C . TYR A 1 68 ? 0.150 -3.307 15.451 1.00 97.44 68 TYR A C 1
ATOM 529 O O . TYR A 1 68 ? 0.368 -4.451 15.825 1.00 97.44 68 TYR A O 1
ATOM 537 N N . GLU A 1 69 ? 0.510 -2.237 16.161 1.00 96.31 69 GLU A N 1
ATOM 538 C CA . GLU A 1 69 ? 1.243 -2.302 17.434 1.00 96.31 69 GLU A CA 1
ATOM 539 C C . GLU A 1 69 ? 0.477 -3.106 18.490 1.00 96.31 69 GLU A C 1
ATOM 541 O O . GLU A 1 69 ? 1.069 -3.901 19.215 1.00 96.31 69 GLU A O 1
ATOM 546 N N . SER A 1 70 ? -0.848 -2.954 18.544 1.00 96.31 70 SER A N 1
ATOM 547 C CA . SER A 1 70 ? -1.704 -3.742 19.433 1.00 96.31 70 SER A CA 1
ATOM 548 C C . SER A 1 70 ? -1.768 -5.217 19.021 1.00 96.31 70 SER A C 1
ATOM 550 O O . SER A 1 70 ? -1.594 -6.102 19.853 1.00 96.31 70 SER A O 1
ATOM 552 N N . MET A 1 71 ? -1.956 -5.512 17.732 1.00 95.69 71 MET A N 1
ATOM 553 C CA . MET A 1 71 ? -2.013 -6.890 17.231 1.00 95.69 71 MET A CA 1
ATOM 554 C C . MET A 1 71 ? -0.664 -7.622 17.336 1.00 95.69 71 MET A C 1
ATOM 556 O O . MET A 1 71 ? -0.631 -8.823 17.609 1.00 95.69 71 MET A O 1
ATOM 560 N N . ALA A 1 72 ? 0.444 -6.914 17.110 1.00 94.19 72 ALA A N 1
ATOM 561 C CA . ALA A 1 72 ? 1.794 -7.469 17.100 1.00 94.19 72 ALA A CA 1
ATOM 562 C C . ALA A 1 72 ? 2.257 -7.939 18.488 1.00 94.19 72 ALA A C 1
ATOM 564 O O . ALA A 1 72 ? 3.129 -8.800 18.559 1.00 94.19 72 ALA A O 1
ATOM 565 N N . GLN A 1 73 ? 1.632 -7.449 19.568 1.00 93.00 73 GLN A N 1
ATOM 566 C CA . GLN A 1 73 ? 1.835 -7.968 20.928 1.00 93.00 73 GLN A CA 1
ATOM 567 C C . GLN A 1 73 ? 1.404 -9.434 21.065 1.00 93.00 73 GLN A C 1
ATOM 569 O O . GLN A 1 73 ? 1.973 -10.160 21.873 1.00 93.00 73 GLN A O 1
ATOM 574 N N . TYR A 1 74 ? 0.434 -9.877 20.257 1.00 91.62 74 TYR A N 1
ATOM 575 C CA . TYR A 1 74 ? -0.031 -11.264 20.246 1.00 91.62 74 TYR A CA 1
ATOM 576 C C . TYR A 1 74 ? 0.738 -12.102 19.222 1.00 91.62 74 TYR A C 1
ATOM 578 O O . TYR A 1 74 ? 1.221 -13.184 19.547 1.00 91.62 74 TYR A O 1
ATOM 586 N N . LYS A 1 75 ? 0.852 -11.626 17.969 1.00 91.12 75 LYS A N 1
ATOM 587 C CA . LYS A 1 75 ? 1.610 -12.333 16.921 1.00 91.12 75 LYS A CA 1
ATOM 588 C C . LYS A 1 75 ? 1.934 -11.515 15.676 1.00 91.12 75 LYS A C 1
ATOM 590 O O . LYS A 1 75 ? 1.163 -10.678 15.217 1.00 91.12 75 LYS A O 1
ATOM 595 N N . MET A 1 76 ? 3.034 -11.904 15.030 1.00 92.00 76 MET A N 1
ATOM 596 C CA . MET A 1 76 ? 3.518 -11.329 13.765 1.00 92.00 76 MET A CA 1
ATOM 597 C C . MET A 1 76 ? 2.890 -11.938 12.501 1.00 92.00 76 MET A C 1
ATOM 599 O O . MET A 1 76 ? 3.006 -11.365 11.415 1.00 92.00 76 MET A O 1
ATOM 603 N N . TYR A 1 77 ? 2.209 -13.082 12.621 1.00 93.06 77 TYR A N 1
ATOM 604 C CA . TYR A 1 77 ? 1.553 -13.777 11.506 1.00 93.06 77 TYR A CA 1
ATOM 605 C C . TYR A 1 77 ? 0.059 -14.036 11.789 1.00 93.06 77 TYR A C 1
ATOM 607 O O . TYR A 1 77 ? -0.332 -15.189 11.977 1.00 93.06 77 TYR A O 1
ATOM 615 N N . PRO A 1 78 ? -0.789 -12.990 11.845 1.00 94.50 78 PRO A N 1
ATOM 616 C CA . PRO A 1 78 ? -2.234 -13.175 11.951 1.00 94.50 78 PRO A CA 1
ATOM 617 C C . PRO A 1 78 ? -2.844 -13.938 10.765 1.00 94.50 78 PRO A C 1
ATOM 619 O O . PRO A 1 78 ? -2.369 -13.840 9.627 1.00 94.50 78 PRO A O 1
ATOM 622 N N . THR A 1 79 ? -3.916 -14.683 11.033 1.00 95.50 79 THR A N 1
ATOM 623 C CA . THR A 1 79 ? -4.760 -15.330 10.024 1.00 95.50 79 THR A CA 1
ATOM 624 C C . THR A 1 79 ? -5.689 -14.311 9.364 1.00 95.50 79 THR A C 1
ATOM 626 O O . THR A 1 79 ? -5.835 -13.172 9.817 1.00 95.50 79 THR A O 1
ATOM 629 N N . THR A 1 80 ? -6.334 -14.706 8.264 1.00 95.50 80 THR A N 1
ATOM 630 C CA . THR A 1 80 ? -7.300 -13.840 7.569 1.00 95.50 80 THR A CA 1
ATOM 631 C C . THR A 1 80 ? -8.457 -13.454 8.490 1.00 95.50 80 THR A C 1
ATOM 633 O O . THR A 1 80 ? -8.873 -12.297 8.506 1.00 95.50 80 THR A O 1
ATOM 636 N N . GLU A 1 81 ? -8.941 -14.398 9.288 1.00 95.94 81 GLU A N 1
ATOM 637 C CA . GLU A 1 81 ? -10.078 -14.243 10.193 1.00 95.94 81 GLU A CA 1
ATOM 638 C C . GLU A 1 81 ? -9.778 -13.217 11.286 1.00 95.94 81 GLU A C 1
ATOM 640 O O . GLU A 1 81 ? -10.631 -12.397 11.613 1.00 95.94 81 GLU A O 1
ATOM 645 N N . GLU A 1 82 ? -8.545 -13.183 11.785 1.00 95.94 82 GLU A N 1
ATOM 646 C CA . GLU A 1 82 ? -8.127 -12.233 12.818 1.00 95.94 82 GLU A CA 1
ATOM 647 C C . GLU A 1 82 ? -7.968 -10.823 12.261 1.00 95.94 82 GLU A C 1
ATOM 649 O O . GLU A 1 82 ? -8.411 -9.859 12.885 1.00 95.94 82 GLU A O 1
ATOM 654 N N . TYR A 1 83 ? -7.423 -10.677 11.047 1.00 97.12 83 TYR A N 1
ATOM 655 C CA . TYR A 1 83 ? -7.444 -9.377 10.373 1.00 97.12 83 TYR A CA 1
ATOM 656 C C . TYR A 1 83 ? -8.877 -8.874 10.175 1.00 97.12 83 TYR A C 1
ATOM 658 O O . TYR A 1 83 ? -9.158 -7.687 10.365 1.00 97.12 83 TYR A O 1
ATOM 666 N N . VAL A 1 84 ? -9.786 -9.773 9.793 1.00 96.81 84 VAL A N 1
ATOM 667 C CA . VAL A 1 84 ? -11.209 -9.465 9.640 1.00 96.81 84 VAL A CA 1
ATOM 668 C C . VAL A 1 84 ? -11.833 -9.087 10.983 1.00 96.81 84 VA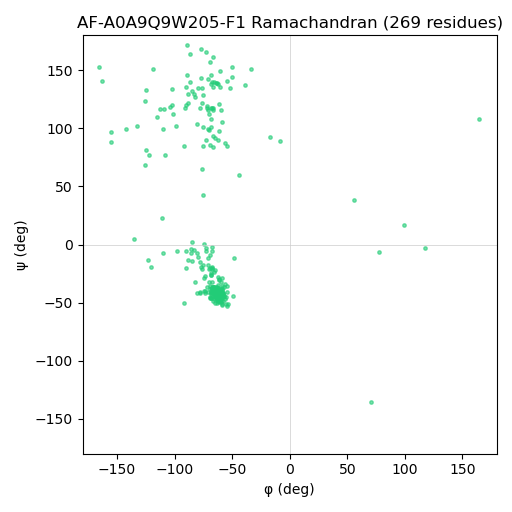L A C 1
ATOM 670 O O . VAL A 1 84 ? -12.582 -8.113 11.030 1.00 96.81 84 VAL A O 1
ATOM 673 N N . GLN A 1 85 ? -11.509 -9.791 12.068 1.00 97.19 85 GLN A N 1
ATOM 674 C CA . GLN A 1 85 ? -11.998 -9.494 13.415 1.00 97.19 85 GLN A CA 1
ATOM 675 C C . GLN A 1 85 ? -11.620 -8.073 13.843 1.00 97.19 85 GLN A C 1
ATOM 677 O O . GLN A 1 85 ? -12.491 -7.314 14.262 1.00 97.19 85 GLN A O 1
ATOM 682 N N . VAL A 1 86 ? -10.357 -7.675 13.672 1.00 97.75 86 VAL A N 1
ATOM 683 C CA . VAL A 1 86 ? -9.894 -6.322 14.029 1.00 97.75 86 VAL A CA 1
ATOM 684 C C . VAL A 1 86 ? -10.547 -5.251 13.158 1.00 97.75 86 VAL A C 1
ATOM 686 O O . VAL A 1 86 ? -11.006 -4.227 13.664 1.00 97.75 86 VAL A O 1
ATOM 689 N N . ALA A 1 87 ? -10.651 -5.490 11.850 1.00 97.50 87 ALA A N 1
ATOM 690 C CA . ALA A 1 87 ? -11.304 -4.555 10.937 1.00 97.50 87 ALA A CA 1
ATOM 691 C C . ALA A 1 87 ? -12.806 -4.384 11.255 1.00 97.50 87 ALA A C 1
ATOM 693 O O . ALA A 1 87 ? -13.338 -3.271 11.194 1.00 97.50 87 ALA A O 1
ATOM 694 N N . LYS A 1 88 ? -13.488 -5.467 11.649 1.00 96.69 88 LYS A N 1
ATOM 695 C CA . LYS A 1 88 ? -14.868 -5.420 12.147 1.00 96.69 88 LYS A CA 1
ATOM 696 C C . LYS A 1 88 ? -14.959 -4.661 13.467 1.00 96.69 88 LYS A C 1
ATOM 698 O O . LYS A 1 88 ? -15.799 -3.779 13.575 1.00 96.69 88 LYS A O 1
ATOM 703 N N . ALA A 1 89 ? -14.084 -4.933 14.434 1.00 97.44 89 ALA A N 1
ATOM 704 C CA . ALA A 1 89 ? -14.071 -4.223 15.715 1.00 97.44 89 ALA A CA 1
ATOM 705 C C . ALA A 1 89 ? -13.906 -2.704 15.523 1.00 97.44 89 ALA A C 1
ATOM 707 O O . ALA A 1 89 ? -14.674 -1.921 16.085 1.00 97.44 89 ALA A O 1
ATOM 708 N N . LEU A 1 90 ? -12.986 -2.285 14.643 1.00 97.44 90 LEU A N 1
ATOM 709 C CA . LEU A 1 90 ? -12.784 -0.878 14.289 1.00 97.44 90 LEU A CA 1
ATOM 710 C C . LEU A 1 90 ? -14.056 -0.239 13.717 1.00 97.44 90 LEU A C 1
ATOM 712 O O . LEU A 1 90 ? -14.480 0.823 14.165 1.00 97.44 90 LEU A O 1
ATOM 716 N N . THR A 1 91 ? -14.666 -0.884 12.725 1.00 95.81 91 THR A N 1
ATOM 717 C CA . THR A 1 91 ? -15.841 -0.343 12.021 1.00 95.81 91 THR A CA 1
ATOM 718 C C . THR A 1 91 ? -17.138 -0.459 12.821 1.00 95.81 91 THR A C 1
ATOM 720 O O . THR A 1 91 ? -18.086 0.278 12.560 1.00 95.81 91 THR A O 1
ATOM 723 N N . LEU A 1 92 ? -17.202 -1.353 13.808 1.00 95.06 92 LEU A N 1
ATOM 724 C CA . LEU A 1 92 ? -18.278 -1.396 14.796 1.00 95.06 92 LEU A CA 1
ATOM 725 C C . LEU A 1 92 ? -18.144 -0.250 15.800 1.00 95.06 92 LEU A C 1
ATOM 727 O O . LEU A 1 92 ? -19.141 0.395 16.115 1.00 95.06 92 LEU A O 1
ATOM 731 N N . ARG A 1 93 ? -16.919 0.041 16.257 1.00 95.69 93 ARG A N 1
ATOM 732 C CA . ARG A 1 93 ? -16.657 1.155 17.176 1.00 95.69 93 ARG A CA 1
ATOM 733 C C . ARG A 1 93 ? -16.843 2.518 16.508 1.00 95.69 93 ARG A C 1
ATOM 735 O O . ARG A 1 93 ? -17.388 3.425 17.130 1.00 95.69 93 ARG A O 1
ATOM 742 N N . TYR A 1 94 ? -16.441 2.637 15.243 1.00 95.00 94 TYR A N 1
ATOM 743 C CA . TYR A 1 94 ? -16.543 3.858 14.441 1.00 95.00 94 TYR A CA 1
ATOM 744 C C . TYR A 1 94 ? -17.316 3.593 13.137 1.00 95.00 94 TYR A C 1
ATOM 746 O O . TYR A 1 94 ? -16.707 3.419 12.077 1.00 95.00 94 TYR A O 1
ATOM 754 N N . PRO A 1 95 ? -18.665 3.576 13.175 1.00 94.19 95 PRO A N 1
ATOM 755 C CA . PRO A 1 95 ? -19.488 3.228 12.012 1.00 94.19 95 PRO A CA 1
ATOM 756 C C . PRO A 1 95 ? -19.278 4.115 10.780 1.00 94.19 95 PRO A C 1
ATOM 758 O O . PRO A 1 95 ? -19.429 3.640 9.659 1.00 94.19 95 PRO A O 1
ATOM 761 N N . PHE A 1 96 ? -18.886 5.378 10.967 1.00 92.69 96 PHE A N 1
ATOM 762 C CA . PHE A 1 96 ? -18.590 6.320 9.881 1.00 92.69 96 PHE A CA 1
ATOM 763 C C . PHE A 1 96 ? -17.297 5.992 9.113 1.00 92.69 96 PHE A C 1
ATOM 765 O O . PHE A 1 96 ? -17.062 6.550 8.046 1.00 92.69 96 PHE A O 1
ATOM 772 N N . LEU A 1 97 ? -16.469 5.069 9.619 1.00 94.00 97 LEU A N 1
ATOM 773 C CA . LEU A 1 97 ? -15.294 4.552 8.912 1.00 94.00 97 LEU A CA 1
ATOM 774 C C . LEU A 1 97 ? -15.613 3.380 7.980 1.00 94.00 97 LEU A C 1
ATOM 776 O O . LEU A 1 97 ? -14.699 2.881 7.316 1.00 94.00 97 LEU A O 1
ATOM 780 N N . LYS A 1 98 ? -16.864 2.905 7.953 1.00 94.19 98 LYS A N 1
ATOM 781 C CA . LYS A 1 98 ? -17.266 1.793 7.091 1.00 94.19 98 LYS A CA 1
ATOM 782 C C . LYS A 1 98 ? -17.113 2.156 5.617 1.00 94.19 98 LYS A C 1
ATOM 784 O O . LYS A 1 98 ? -17.464 3.255 5.188 1.00 94.19 98 LYS A O 1
ATOM 789 N N . ASP A 1 99 ? -16.616 1.200 4.839 1.00 91.75 99 ASP A N 1
ATOM 790 C CA . ASP A 1 99 ? -16.614 1.300 3.383 1.00 91.75 99 ASP A CA 1
ATOM 791 C C . ASP A 1 99 ? -18.067 1.368 2.881 1.00 91.75 99 ASP A C 1
ATOM 793 O O . ASP A 1 99 ? -18.935 0.647 3.376 1.00 91.75 99 ASP A O 1
ATOM 797 N N . LYS A 1 100 ? -18.341 2.231 1.895 1.00 89.31 100 LYS A N 1
ATOM 798 C CA . LYS A 1 100 ? -19.692 2.382 1.323 1.00 89.31 100 LYS A CA 1
ATOM 799 C C . LYS A 1 100 ? -20.143 1.154 0.530 1.00 89.31 100 LYS A C 1
ATOM 801 O O . LYS A 1 100 ? -21.337 0.931 0.372 1.00 89.31 100 LYS A O 1
ATOM 806 N N . GLU A 1 101 ? -19.188 0.385 0.022 1.00 83.69 101 GLU A N 1
ATOM 807 C CA . GLU A 1 101 ? -19.416 -0.753 -0.859 1.00 83.69 101 GLU A CA 1
ATOM 808 C C . GLU A 1 101 ? -18.905 -2.051 -0.219 1.00 83.69 101 GLU A C 1
ATOM 810 O O . GLU A 1 101 ? -17.948 -2.064 0.563 1.00 83.69 101 GLU A O 1
ATOM 815 N N . GLY A 1 102 ? -19.534 -3.169 -0.583 1.00 86.94 102 GLY A N 1
ATOM 816 C CA . GLY A 1 102 ? -19.122 -4.501 -0.154 1.00 86.94 102 GLY A CA 1
ATOM 817 C C . GLY A 1 102 ? -19.392 -4.773 1.327 1.00 86.94 102 GLY A C 1
ATOM 818 O O . GLY A 1 102 ? -20.469 -4.502 1.844 1.00 86.94 102 GLY A O 1
ATOM 819 N N . ASN A 1 103 ? -18.412 -5.363 2.014 1.00 90.19 103 ASN A N 1
ATOM 820 C CA . ASN A 1 103 ? -18.563 -5.823 3.400 1.00 90.19 103 ASN A CA 1
ATOM 821 C C . ASN A 1 103 ? -18.321 -4.732 4.464 1.00 90.19 103 ASN A C 1
ATOM 823 O O . ASN A 1 103 ? -18.378 -5.023 5.657 1.00 90.19 103 ASN A O 1
ATOM 827 N N . GLY A 1 104 ? -18.040 -3.491 4.057 1.00 93.00 104 GLY A N 1
ATOM 828 C CA . GLY A 1 104 ? -17.909 -2.344 4.960 1.00 93.00 104 GLY A CA 1
ATOM 829 C C . GLY A 1 104 ? -16.590 -2.238 5.737 1.00 93.00 104 GLY A C 1
ATOM 830 O O . GLY A 1 104 ? -16.380 -1.231 6.405 1.00 93.00 104 GLY A O 1
ATOM 831 N N . TYR A 1 105 ? -15.689 -3.223 5.670 1.00 95.38 105 TYR A N 1
ATOM 832 C CA . TYR A 1 105 ? -14.402 -3.208 6.394 1.00 95.38 105 TYR A CA 1
ATOM 833 C C . TYR A 1 105 ? -13.202 -3.642 5.535 1.00 95.38 105 TYR A C 1
ATOM 835 O O . TYR A 1 105 ? -12.082 -3.791 6.042 1.00 95.38 105 TYR A O 1
ATOM 843 N N . HIS A 1 106 ? -13.417 -3.876 4.239 1.00 95.25 106 HIS A N 1
ATOM 844 C CA . HIS A 1 106 ? -12.425 -4.417 3.318 1.00 95.25 106 HIS A CA 1
ATOM 845 C C . HIS A 1 106 ? -11.156 -3.559 3.261 1.00 95.25 106 HIS A C 1
ATOM 847 O O . HIS A 1 106 ? -10.044 -4.094 3.326 1.00 95.25 106 HIS A O 1
ATOM 853 N N . THR A 1 107 ? -11.296 -2.234 3.195 1.00 95.12 107 THR A N 1
ATOM 854 C CA . THR A 1 107 ? -10.156 -1.317 3.085 1.00 95.12 107 THR A CA 1
ATOM 855 C C . THR A 1 107 ? -9.250 -1.400 4.311 1.00 95.12 107 THR A C 1
ATOM 857 O O . THR A 1 107 ? -8.021 -1.419 4.176 1.00 95.12 107 THR A O 1
ATOM 860 N N . TRP A 1 108 ? -9.836 -1.487 5.506 1.00 96.94 108 TRP A N 1
ATOM 861 C CA . TRP A 1 108 ? -9.106 -1.608 6.770 1.00 96.94 108 TRP A CA 1
ATOM 862 C C . TRP A 1 108 ? -8.400 -2.958 6.879 1.00 96.94 108 TRP A C 1
ATOM 864 O O . TRP A 1 108 ? -7.198 -2.995 7.145 1.00 96.94 108 TRP A O 1
ATOM 874 N N . HIS A 1 109 ? -9.101 -4.049 6.556 1.00 97.00 109 HIS A N 1
ATOM 875 C CA . HIS A 1 109 ? -8.518 -5.391 6.495 1.00 97.00 109 HIS A CA 1
ATOM 876 C C . HIS A 1 109 ? -7.301 -5.424 5.556 1.00 97.00 109 HIS A C 1
ATOM 878 O O . HIS A 1 109 ? -6.206 -5.826 5.957 1.00 97.00 109 HIS A O 1
ATOM 884 N N . MET A 1 110 ? -7.447 -4.956 4.314 1.00 96.50 110 MET A N 1
ATOM 885 C CA . MET A 1 110 ? -6.340 -4.961 3.354 1.00 96.50 110 MET A CA 1
ATOM 886 C C . MET A 1 110 ? -5.176 -4.070 3.798 1.00 96.50 110 MET A C 1
ATOM 888 O O . MET A 1 110 ? -4.017 -4.420 3.576 1.00 96.50 110 MET A O 1
ATOM 892 N N . SER A 1 111 ? -5.455 -2.932 4.434 1.00 97.12 111 SER A N 1
ATOM 893 C CA . SER A 1 111 ? -4.412 -2.027 4.930 1.00 97.12 111 SER A CA 1
ATOM 894 C C . SER A 1 111 ? -3.607 -2.654 6.069 1.00 97.12 111 SER A C 1
ATOM 896 O O . SER A 1 111 ? -2.379 -2.592 6.036 1.00 97.12 111 SER A O 1
ATOM 898 N N . LEU A 1 112 ? -4.263 -3.356 7.000 1.00 97.25 112 LEU A N 1
ATOM 899 C CA . LEU A 1 112 ? -3.587 -4.129 8.048 1.00 97.25 112 LEU A CA 1
ATOM 900 C C . LEU A 1 112 ? -2.729 -5.251 7.459 1.00 97.25 112 LEU A C 1
ATOM 902 O O . LEU A 1 112 ? -1.552 -5.374 7.794 1.00 97.25 112 LEU A O 1
ATOM 906 N N . LYS A 1 113 ? -3.275 -6.024 6.513 1.00 96.44 113 LYS A N 1
ATOM 907 C CA . LYS A 1 113 ? -2.532 -7.101 5.843 1.00 96.44 113 LYS A CA 1
ATOM 908 C C . LYS A 1 113 ? -1.276 -6.573 5.142 1.00 96.44 113 LYS A C 1
ATOM 910 O O . LYS A 1 113 ? -0.210 -7.185 5.232 1.00 96.44 113 LYS A O 1
ATOM 915 N N . ARG A 1 114 ? -1.381 -5.421 4.467 1.00 96.06 114 ARG A N 1
ATOM 916 C CA . ARG A 1 114 ? -0.229 -4.740 3.851 1.00 96.06 114 ARG A CA 1
ATOM 917 C C . ARG A 1 114 ? 0.772 -4.254 4.898 1.00 96.06 114 ARG A C 1
ATOM 919 O O . ARG A 1 114 ? 1.959 -4.481 4.699 1.00 96.06 114 ARG A O 1
ATOM 926 N N . LYS A 1 115 ? 0.317 -3.661 6.008 1.00 96.44 115 LYS A N 1
ATOM 927 C CA . LYS A 1 115 ? 1.186 -3.204 7.105 1.00 96.44 115 LYS A CA 1
ATOM 928 C C . LYS A 1 115 ? 2.002 -4.357 7.690 1.00 96.44 115 LYS A C 1
ATOM 930 O O . LYS A 1 115 ? 3.222 -4.290 7.675 1.00 96.44 115 LYS A O 1
ATOM 935 N N . PHE A 1 116 ? 1.364 -5.463 8.069 1.00 96.38 116 PHE A N 1
ATOM 936 C CA . PHE A 1 116 ? 2.075 -6.652 8.554 1.00 96.38 116 PHE A CA 1
ATOM 937 C C . PHE A 1 116 ? 3.009 -7.264 7.507 1.00 96.38 116 PHE A C 1
ATOM 939 O O . PHE A 1 116 ? 4.054 -7.813 7.841 1.00 96.38 116 PHE A O 1
ATOM 946 N N . LYS A 1 117 ? 2.649 -7.226 6.219 1.00 93.06 117 LYS A N 1
ATOM 947 C CA . LYS A 1 117 ? 3.561 -7.658 5.151 1.00 93.06 117 LYS A CA 1
ATOM 948 C C . LYS A 1 117 ? 4.805 -6.768 5.093 1.00 93.06 117 LYS A C 1
ATOM 950 O O . LYS A 1 117 ? 5.899 -7.307 5.008 1.00 93.06 117 LYS A O 1
ATOM 955 N N . PHE A 1 118 ? 4.629 -5.450 5.158 1.00 92.25 118 PHE A N 1
ATOM 956 C CA . PHE A 1 118 ? 5.723 -4.484 5.126 1.00 92.25 118 PHE A CA 1
ATOM 957 C C . PHE A 1 118 ? 6.682 -4.673 6.310 1.00 92.25 118 PHE A C 1
ATOM 959 O O . PHE A 1 118 ? 7.873 -4.848 6.082 1.00 92.25 118 PHE A O 1
ATOM 966 N N . GLU A 1 119 ? 6.164 -4.772 7.536 1.00 92.00 119 GLU A N 1
ATOM 967 C CA . GLU A 1 119 ? 6.971 -4.930 8.764 1.00 92.00 119 GLU A CA 1
ATOM 968 C C . GLU A 1 119 ? 7.744 -6.256 8.831 1.00 92.00 119 GLU A C 1
ATOM 970 O O . GLU A 1 119 ? 8.761 -6.364 9.504 1.00 92.00 119 GLU A O 1
ATOM 975 N N . ARG A 1 120 ? 7.302 -7.280 8.091 1.00 89.88 120 ARG A N 1
ATOM 976 C CA . ARG A 1 120 ? 8.029 -8.553 7.958 1.00 89.88 120 ARG A CA 1
ATOM 977 C C . ARG A 1 120 ? 9.088 -8.540 6.856 1.00 89.88 120 ARG A C 1
ATOM 979 O O . ARG A 1 120 ? 9.821 -9.516 6.727 1.00 89.88 120 ARG A O 1
ATOM 986 N N . THR A 1 121 ? 9.166 -7.488 6.043 1.00 83.12 121 THR A N 1
ATOM 987 C CA . THR A 1 121 ? 10.144 -7.407 4.945 1.00 83.12 121 THR A CA 1
ATOM 988 C C . THR A 1 121 ? 11.586 -7.498 5.455 1.00 83.12 121 THR A C 1
ATOM 990 O O . THR A 1 121 ? 12.312 -8.321 4.904 1.00 83.12 121 THR A O 1
ATOM 993 N N . PRO A 1 122 ? 11.990 -6.798 6.537 1.00 80.88 122 PRO A N 1
ATOM 994 C CA . PRO A 1 122 ? 13.338 -6.943 7.097 1.00 80.88 122 PRO A CA 1
ATOM 995 C C . PRO A 1 122 ? 13.652 -8.376 7.558 1.00 80.88 122 PRO A C 1
ATOM 997 O O . PRO A 1 122 ? 14.771 -8.851 7.414 1.00 80.88 122 PRO A O 1
ATOM 1000 N N . LEU A 1 123 ? 12.647 -9.126 8.029 1.00 74.19 123 LEU A N 1
ATOM 1001 C CA . LEU A 1 123 ? 12.828 -10.526 8.436 1.00 74.19 123 LEU A CA 1
ATOM 1002 C C . LEU A 1 123 ? 13.156 -11.453 7.258 1.00 74.19 123 LEU A C 1
ATOM 1004 O O . LEU A 1 123 ? 13.644 -12.558 7.469 1.00 74.19 123 LEU A O 1
ATOM 1008 N N . ALA A 1 124 ? 12.869 -11.046 6.018 1.00 66.31 124 ALA A N 1
ATOM 1009 C CA . ALA A 1 124 ? 13.191 -11.845 4.841 1.00 66.31 124 ALA A CA 1
ATOM 1010 C C . ALA A 1 124 ? 14.699 -11.913 4.554 1.00 66.31 124 ALA A C 1
ATOM 1012 O O . ALA A 1 124 ? 15.111 -12.837 3.854 1.00 66.31 124 ALA A O 1
ATOM 1013 N N . GLU A 1 125 ? 15.473 -10.959 5.072 1.00 68.19 125 GLU A N 1
ATOM 1014 C CA . GLU A 1 125 ? 16.928 -10.864 4.912 1.00 68.19 125 GLU A CA 1
ATOM 1015 C C . GLU A 1 125 ? 17.693 -11.647 5.989 1.00 68.19 125 GLU A C 1
ATOM 1017 O O . GLU A 1 125 ? 18.870 -11.945 5.827 1.00 68.19 125 GLU A O 1
ATOM 1022 N N . VAL A 1 126 ? 17.014 -12.071 7.060 1.00 79.50 126 VAL A N 1
ATOM 1023 C CA . VAL A 1 126 ? 17.597 -12.951 8.078 1.00 79.50 126 VAL A CA 1
ATOM 1024 C C . VAL A 1 126 ? 18.005 -14.274 7.422 1.00 79.50 126 VAL A C 1
ATOM 1026 O O . VAL A 1 126 ? 17.162 -14.986 6.869 1.00 79.50 126 VAL A O 1
ATOM 1029 N N . GLU A 1 127 ? 19.291 -14.622 7.507 1.00 77.25 127 GLU A N 1
ATOM 1030 C CA . GLU A 1 127 ? 19.874 -15.776 6.803 1.00 77.25 127 GLU A CA 1
ATOM 1031 C C . GLU A 1 127 ? 19.138 -17.096 7.089 1.00 77.25 127 GLU A C 1
ATOM 1033 O O . GLU A 1 127 ? 18.916 -17.901 6.185 1.00 77.25 127 GLU A O 1
ATOM 1038 N N . GLU A 1 128 ? 18.636 -17.289 8.310 1.00 77.12 128 GLU A N 1
ATOM 1039 C CA . GLU A 1 128 ? 17.840 -18.472 8.653 1.00 77.12 128 GLU A CA 1
ATOM 1040 C C . GLU A 1 128 ? 16.489 -18.516 7.911 1.00 77.12 128 GLU A C 1
ATOM 1042 O O . GLU A 1 128 ? 16.079 -19.560 7.398 1.00 77.12 128 GLU A O 1
ATOM 1047 N N . VAL A 1 129 ? 15.809 -17.373 7.763 1.00 77.75 129 VAL A N 1
ATOM 1048 C CA . VAL A 1 129 ? 14.556 -17.269 6.992 1.00 77.75 129 VAL A CA 1
ATOM 1049 C C . VAL A 1 129 ? 14.820 -17.512 5.507 1.00 77.75 129 VAL A C 1
ATOM 1051 O O . VAL A 1 129 ? 14.019 -18.165 4.834 1.00 77.75 129 VAL A O 1
ATOM 1054 N N . LYS A 1 130 ? 15.951 -17.030 4.990 1.00 78.00 130 LYS A N 1
ATOM 1055 C CA . LYS A 1 130 ? 16.397 -17.256 3.610 1.00 78.00 130 LYS A CA 1
ATOM 1056 C C . LYS A 1 130 ? 16.684 -18.737 3.351 1.00 78.00 130 LYS A C 1
ATOM 1058 O O . LYS A 1 130 ? 16.162 -19.288 2.381 1.00 78.00 130 LYS A O 1
ATOM 1063 N N . ARG A 1 131 ? 17.396 -19.409 4.261 1.00 79.88 131 ARG A N 1
ATOM 1064 C CA . ARG A 1 131 ? 17.663 -20.857 4.219 1.00 79.88 131 ARG A CA 1
ATOM 1065 C C . ARG A 1 131 ? 16.371 -21.678 4.234 1.00 79.88 131 ARG A C 1
ATOM 1067 O O . ARG A 1 131 ? 16.188 -22.574 3.411 1.00 79.88 131 ARG A O 1
ATOM 1074 N N . LEU A 1 132 ? 15.433 -21.353 5.126 1.00 81.50 132 LEU A N 1
ATOM 1075 C CA . LEU A 1 132 ? 14.139 -22.040 5.210 1.00 81.50 132 LEU A CA 1
ATOM 1076 C C . LEU A 1 132 ? 13.260 -21.782 3.979 1.00 81.50 132 LEU A C 1
ATOM 1078 O O . LEU A 1 132 ? 12.616 -22.709 3.489 1.00 81.50 132 LEU A O 1
ATOM 1082 N N . LYS A 1 133 ? 13.272 -20.565 3.422 1.00 79.12 133 LYS A N 1
ATOM 1083 C CA . LYS A 1 133 ? 12.609 -20.259 2.144 1.00 79.12 133 LYS A CA 1
ATOM 1084 C C . LYS A 1 133 ? 13.214 -21.028 0.972 1.00 79.12 133 LYS A C 1
ATOM 1086 O O . LYS A 1 133 ? 12.459 -21.460 0.110 1.00 79.12 133 LYS A O 1
ATOM 1091 N N . GLN A 1 134 ? 14.532 -21.220 0.931 1.00 77.19 134 GLN A N 1
ATOM 1092 C CA . GLN A 1 134 ? 15.173 -22.057 -0.090 1.00 77.19 134 GLN A CA 1
ATOM 1093 C C . GLN A 1 134 ? 14.765 -23.530 0.046 1.00 77.19 134 GLN A C 1
ATOM 1095 O O . GLN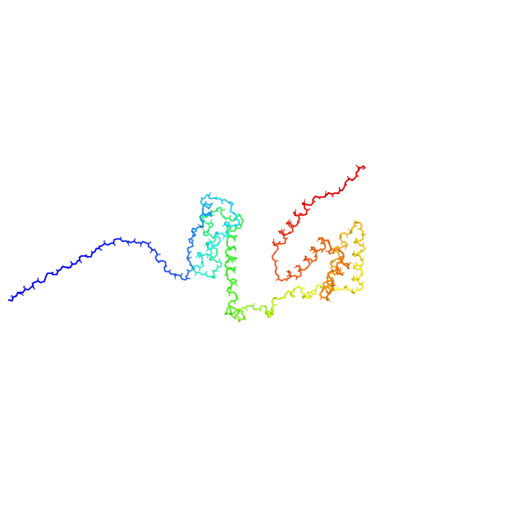 A 1 134 ? 14.537 -24.193 -0.961 1.00 77.19 134 GLN A O 1
ATOM 1100 N N . LYS A 1 135 ? 14.645 -24.029 1.284 1.00 82.56 135 LYS A N 1
ATOM 1101 C CA . LYS A 1 135 ? 14.328 -25.434 1.573 1.00 82.56 135 LYS A CA 1
ATOM 1102 C C . LYS A 1 135 ? 12.847 -25.790 1.394 1.00 82.56 135 LYS A C 1
ATOM 1104 O O . LYS A 1 135 ? 12.542 -26.871 0.903 1.00 82.56 135 LYS A O 1
ATOM 1109 N N . PHE A 1 136 ? 11.939 -24.914 1.822 1.00 78.81 136 PHE A N 1
ATOM 1110 C CA . PHE A 1 136 ? 10.497 -25.196 1.909 1.00 78.81 136 PHE A CA 1
ATOM 1111 C C . PHE A 1 136 ? 9.622 -24.230 1.112 1.00 78.81 136 PHE A C 1
ATOM 1113 O O . PHE A 1 136 ? 8.432 -24.478 0.928 1.00 78.81 136 PHE A O 1
ATOM 1120 N N . GLY A 1 137 ? 10.171 -23.103 0.662 1.00 69.81 137 GLY A N 1
ATOM 1121 C CA . GLY A 1 137 ? 9.433 -22.191 -0.195 1.00 69.81 137 GLY A CA 1
ATOM 1122 C C . GLY A 1 137 ? 9.186 -22.828 -1.557 1.00 69.81 137 GLY A C 1
ATOM 1123 O O . GLY A 1 137 ? 10.035 -23.542 -2.092 1.00 69.81 137 GLY A O 1
ATOM 1124 N N . HIS A 1 138 ? 8.038 -22.525 -2.163 1.00 63.12 138 HIS A N 1
ATOM 1125 C CA . HIS A 1 138 ? 7.819 -22.792 -3.581 1.00 63.12 138 HIS A CA 1
ATOM 1126 C C . HIS A 1 138 ? 8.757 -21.899 -4.403 1.00 63.12 138 HIS A C 1
ATOM 1128 O O . HIS A 1 138 ? 8.405 -20.796 -4.821 1.00 63.12 138 HIS A O 1
ATOM 1134 N N . SER A 1 139 ? 9.993 -22.357 -4.587 1.00 51.16 139 SER A N 1
ATOM 1135 C CA . SER A 1 139 ? 10.967 -21.715 -5.454 1.00 51.16 139 SER A CA 1
ATOM 1136 C C . SER A 1 139 ? 10.500 -21.876 -6.896 1.00 51.16 139 SER A C 1
ATOM 1138 O O . SER A 1 139 ? 10.681 -22.916 -7.529 1.00 51.16 139 SER A O 1
ATOM 1140 N N . LYS A 1 140 ? 9.916 -20.817 -7.457 1.00 52.84 140 LYS A N 1
ATOM 1141 C CA . LYS A 1 140 ? 10.037 -20.584 -8.894 1.00 52.84 140 LYS A CA 1
ATOM 1142 C C . LYS A 1 140 ? 11.516 -20.278 -9.109 1.00 52.84 140 LYS A C 1
ATOM 1144 O O . LYS A 1 140 ? 11.880 -19.136 -8.864 1.00 52.84 140 LYS A O 1
ATOM 1149 N N . LYS A 1 141 ? 12.328 -21.304 -9.433 1.00 42.12 141 LYS A N 1
ATOM 1150 C CA . LYS A 1 141 ? 13.795 -21.263 -9.645 1.00 42.12 141 LYS A CA 1
ATOM 1151 C C . LYS A 1 141 ? 14.323 -19.824 -9.655 1.00 42.12 141 LYS A C 1
ATOM 1153 O O . LYS A 1 141 ? 14.335 -19.171 -10.698 1.00 42.12 141 LYS A O 1
ATOM 1158 N N . SER A 1 142 ? 14.680 -19.319 -8.474 1.00 42.16 142 SER A N 1
ATOM 1159 C CA . SER A 1 142 ? 15.380 -18.047 -8.368 1.00 42.16 142 SER A CA 1
ATOM 1160 C C . SER A 1 142 ? 16.773 -18.302 -8.910 1.00 42.16 142 SER A C 1
ATOM 1162 O O . SER A 1 142 ? 17.539 -19.061 -8.320 1.00 42.16 142 SER A O 1
ATOM 1164 N N . LEU A 1 143 ? 17.076 -17.698 -10.054 1.00 46.84 143 LEU A N 1
ATOM 1165 C CA . LEU A 1 143 ? 18.457 -17.428 -10.418 1.00 46.84 143 LEU A CA 1
ATOM 1166 C C . LEU A 1 143 ? 19.082 -16.636 -9.257 1.00 46.84 143 LEU A C 1
ATOM 1168 O O . LEU A 1 143 ? 18.397 -15.852 -8.592 1.00 46.84 143 LEU A O 1
ATOM 1172 N N . GLN A 1 144 ? 20.331 -16.965 -8.961 1.00 36.34 144 GLN A N 1
ATOM 1173 C CA . GLN A 1 144 ? 21.121 -16.481 -7.833 1.00 36.34 144 GLN A CA 1
ATOM 1174 C C . GLN A 1 144 ? 21.110 -14.941 -7.710 1.00 36.34 144 GLN A C 1
ATOM 1176 O O . GLN A 1 144 ? 20.955 -14.250 -8.722 1.00 36.34 144 GLN A O 1
ATOM 1181 N N . PRO A 1 145 ? 21.296 -14.397 -6.493 1.00 41.50 145 PRO A N 1
ATOM 1182 C CA . PRO A 1 145 ? 21.535 -12.979 -6.278 1.00 41.50 145 PRO A CA 1
ATOM 1183 C C . PRO A 1 145 ? 22.979 -12.652 -6.676 1.00 41.50 145 PRO A C 1
ATOM 1185 O O . PRO A 1 145 ? 23.878 -12.651 -5.845 1.00 41.50 145 PRO A O 1
ATOM 1188 N N . GLU A 1 146 ? 23.190 -12.399 -7.963 1.00 37.28 146 GLU A N 1
ATOM 1189 C CA . GLU A 1 146 ? 24.356 -11.646 -8.418 1.00 37.28 146 GLU A CA 1
ATOM 1190 C C . GLU A 1 146 ? 24.056 -10.160 -8.205 1.00 37.28 146 GLU A C 1
ATOM 1192 O O . GLU A 1 146 ? 22.951 -9.680 -8.476 1.00 37.28 146 GLU A O 1
ATOM 1197 N N . GLU A 1 147 ? 25.046 -9.472 -7.662 1.00 35.81 147 GLU A N 1
ATOM 1198 C CA . GLU A 1 147 ? 25.031 -8.103 -7.174 1.00 35.81 147 GLU A CA 1
ATOM 1199 C C . GLU A 1 147 ? 24.220 -7.128 -8.036 1.00 35.81 147 GLU A C 1
ATOM 1201 O O . GLU A 1 147 ? 24.295 -7.081 -9.268 1.00 35.81 147 GLU A O 1
ATOM 1206 N N . SER A 1 148 ? 23.462 -6.291 -7.331 1.00 46.44 148 SER A N 1
ATOM 1207 C CA . SER A 1 148 ? 22.774 -5.114 -7.833 1.00 46.44 148 SER A CA 1
ATOM 1208 C C . SER A 1 148 ? 23.750 -4.152 -8.513 1.00 46.44 148 SER A C 1
ATOM 1210 O O . SER A 1 148 ? 24.251 -3.203 -7.918 1.00 46.44 148 SER A O 1
ATOM 1212 N N . SER A 1 149 ? 23.978 -4.372 -9.796 1.00 34.22 149 SER A N 1
ATOM 1213 C CA . SER A 1 149 ? 24.396 -3.351 -10.740 1.00 34.22 149 SER A CA 1
ATOM 1214 C C . SER A 1 149 ? 23.388 -3.385 -11.872 1.00 34.22 149 SER A C 1
ATOM 1216 O O . SER A 1 149 ? 23.009 -4.464 -12.318 1.00 34.22 149 SER A O 1
ATOM 1218 N N . CYS A 1 150 ? 22.908 -2.209 -12.264 1.00 37.75 150 CYS A N 1
ATOM 1219 C CA . CYS A 1 150 ? 21.891 -1.864 -13.258 1.00 37.75 150 CYS A CA 1
ATOM 1220 C C . CYS A 1 150 ? 21.959 -2.623 -14.608 1.00 37.75 150 CYS A C 1
ATOM 1222 O O . CYS A 1 150 ? 22.075 -2.012 -15.664 1.00 37.75 150 CYS A O 1
ATOM 1224 N N . LYS A 1 151 ? 21.853 -3.954 -14.599 1.00 39.16 151 LYS A N 1
ATOM 1225 C CA . LYS A 1 151 ? 21.968 -4.852 -15.758 1.00 39.16 151 LYS A CA 1
ATOM 1226 C C . LYS A 1 151 ? 20.628 -5.480 -16.142 1.00 39.16 151 LYS A C 1
ATOM 1228 O O . LYS A 1 151 ? 20.516 -6.138 -17.172 1.00 39.16 151 LYS A O 1
ATOM 1233 N N . GLU A 1 152 ? 19.576 -5.280 -15.345 1.00 42.62 152 GLU A N 1
ATOM 1234 C CA . GLU A 1 152 ? 18.255 -5.861 -15.630 1.00 42.62 152 GLU A CA 1
ATOM 1235 C C . GLU A 1 152 ? 17.514 -5.135 -16.770 1.00 42.62 152 GLU A C 1
ATOM 1237 O O . GLU A 1 152 ? 16.660 -5.728 -17.426 1.00 42.62 152 GLU A O 1
ATOM 1242 N N . ILE A 1 153 ? 17.932 -3.908 -17.112 1.00 46.06 153 ILE A N 1
ATOM 1243 C CA . ILE A 1 153 ? 17.511 -3.201 -18.336 1.00 46.06 153 ILE A CA 1
ATOM 1244 C C . ILE A 1 153 ? 18.302 -3.696 -19.566 1.00 46.06 153 ILE A C 1
ATOM 1246 O O . ILE A 1 153 ? 17.906 -3.433 -20.693 1.00 46.06 153 ILE A O 1
ATOM 1250 N N . THR A 1 154 ? 19.369 -4.478 -19.391 1.00 43.88 154 THR A N 1
ATOM 1251 C CA . THR A 1 154 ? 20.272 -4.902 -20.478 1.00 43.88 154 THR A CA 1
ATOM 1252 C C . THR A 1 154 ? 19.958 -6.295 -21.020 1.00 43.88 154 THR A C 1
ATOM 1254 O O . THR A 1 154 ? 20.542 -6.712 -22.010 1.00 43.88 154 THR A O 1
ATOM 1257 N N . ARG A 1 155 ? 19.020 -7.045 -20.425 1.00 43.84 155 ARG A N 1
ATOM 1258 C CA . ARG A 1 155 ? 18.600 -8.333 -21.003 1.00 43.84 155 ARG A CA 1
ATOM 1259 C C . ARG A 1 155 ? 17.775 -8.042 -22.259 1.00 43.84 155 ARG A C 1
ATOM 1261 O O . ARG A 1 155 ? 16.732 -7.394 -22.103 1.00 43.84 155 ARG A O 1
ATOM 1268 N N . PRO A 1 156 ? 18.178 -8.453 -23.478 1.00 42.81 156 PRO A N 1
ATOM 1269 C CA . PRO A 1 156 ? 17.320 -8.401 -24.655 1.00 42.81 156 PRO A CA 1
ATOM 1270 C C . PRO A 1 156 ? 16.166 -9.368 -24.398 1.00 42.81 156 PRO A C 1
ATOM 1272 O O . PRO A 1 156 ? 16.273 -10.570 -24.601 1.00 42.81 156 PRO A O 1
ATOM 1275 N N . LEU A 1 157 ? 15.072 -8.863 -23.832 1.00 44.62 157 LEU A N 1
ATOM 1276 C CA . LEU A 1 157 ? 13.805 -9.559 -23.947 1.00 44.62 157 LEU A CA 1
ATOM 1277 C C . LEU A 1 157 ? 13.458 -9.425 -25.419 1.00 44.62 157 LEU A C 1
ATOM 1279 O O . LEU A 1 157 ? 13.196 -8.315 -25.879 1.00 44.62 157 LEU A O 1
ATOM 1283 N N . GLU A 1 158 ? 13.567 -10.540 -26.135 1.00 46.91 158 GLU A N 1
ATOM 1284 C CA . GLU A 1 158 ? 13.131 -10.713 -27.513 1.00 46.91 158 GLU A CA 1
ATOM 1285 C C . GLU A 1 158 ? 11.655 -10.311 -27.605 1.00 46.91 158 GLU A C 1
ATOM 1287 O O . GLU A 1 158 ? 10.730 -11.113 -27.487 1.00 46.91 158 GLU A O 1
ATOM 1292 N N . ILE A 1 159 ? 11.411 -9.015 -27.770 1.00 48.12 159 ILE A N 1
ATOM 1293 C CA . ILE A 1 159 ? 10.165 -8.520 -28.325 1.00 48.12 159 ILE A CA 1
ATOM 1294 C C . ILE A 1 159 ? 10.297 -8.882 -29.784 1.00 48.12 159 ILE A C 1
ATOM 1296 O O . ILE A 1 159 ? 10.921 -8.145 -30.538 1.00 48.12 159 ILE A O 1
ATOM 1300 N N . ASN A 1 160 ? 9.818 -10.083 -30.098 1.00 45.12 160 ASN A N 1
ATOM 1301 C CA . ASN A 1 160 ? 9.717 -10.678 -31.418 1.00 45.12 160 ASN A CA 1
ATOM 1302 C C . ASN A 1 160 ? 9.829 -9.633 -32.539 1.00 45.12 160 ASN A C 1
ATOM 1304 O O . ASN A 1 160 ? 8.823 -9.088 -32.988 1.00 45.12 160 ASN A O 1
ATOM 1308 N N . ALA A 1 161 ? 11.051 -9.413 -33.029 1.00 48.72 161 ALA A N 1
ATOM 1309 C CA . ALA A 1 161 ? 11.306 -8.871 -34.357 1.00 48.72 161 ALA A CA 1
ATOM 1310 C C . ALA A 1 161 ? 11.059 -9.986 -35.387 1.00 48.72 161 ALA A C 1
ATOM 1312 O O . ALA A 1 161 ? 11.860 -10.218 -36.286 1.00 48.72 161 ALA A O 1
ATOM 1313 N N . VAL A 1 162 ? 9.981 -10.757 -35.212 1.00 48.12 162 VAL A N 1
ATOM 1314 C CA . VAL A 1 162 ? 9.600 -11.789 -36.169 1.00 48.12 162 VAL A CA 1
ATOM 1315 C C . VAL A 1 162 ? 9.087 -11.044 -37.395 1.00 48.12 162 VAL A C 1
ATOM 1317 O O . VAL A 1 162 ? 7.962 -10.551 -37.401 1.00 48.12 162 VAL A O 1
ATOM 1320 N N . GLY A 1 163 ? 9.955 -10.930 -38.401 1.00 57.41 163 GLY A N 1
ATOM 1321 C CA . GLY A 1 163 ? 9.613 -10.460 -39.742 1.00 57.41 163 GLY A CA 1
ATOM 1322 C C . GLY A 1 163 ? 10.291 -9.175 -40.223 1.00 57.41 163 GLY A C 1
ATOM 1323 O O . GLY A 1 163 ? 10.059 -8.816 -41.369 1.00 57.41 163 GLY A O 1
ATOM 1324 N N . GLU A 1 164 ? 11.113 -8.496 -39.416 1.00 65.44 164 GLU A N 1
ATOM 1325 C CA . GLU A 1 164 ? 11.828 -7.282 -39.850 1.00 65.44 164 GLU A CA 1
ATOM 1326 C C . GLU A 1 164 ? 13.332 -7.577 -39.988 1.00 65.44 164 GLU A C 1
ATOM 1328 O O . GLU A 1 164 ? 13.997 -7.910 -39.004 1.00 65.44 164 GLU A O 1
ATOM 1333 N N . ASP A 1 165 ? 13.872 -7.463 -41.203 1.00 82.19 165 ASP A N 1
ATOM 1334 C CA . ASP A 1 165 ? 15.309 -7.572 -41.473 1.00 82.19 165 ASP A CA 1
ATOM 1335 C C . ASP A 1 165 ? 16.023 -6.208 -41.370 1.00 82.19 165 ASP A C 1
ATOM 1337 O O . ASP A 1 165 ? 15.397 -5.154 -41.223 1.00 82.19 165 ASP A O 1
ATOM 1341 N N . ALA A 1 166 ? 17.358 -6.214 -41.436 1.00 81.62 166 ALA A N 1
ATOM 1342 C CA . ALA A 1 166 ? 18.165 -4.993 -41.336 1.00 81.62 166 ALA A CA 1
ATOM 1343 C C . ALA A 1 166 ? 17.777 -3.935 -42.390 1.00 81.62 166 ALA A C 1
ATOM 1345 O O . ALA A 1 166 ? 17.807 -2.735 -42.115 1.00 81.62 166 ALA A O 1
ATOM 1346 N N . THR A 1 167 ? 17.382 -4.373 -43.588 1.00 84.06 167 THR A N 1
ATOM 1347 C CA . THR A 1 167 ? 16.982 -3.495 -44.691 1.00 84.06 167 THR A CA 1
ATOM 1348 C C . THR A 1 167 ? 15.632 -2.831 -44.418 1.00 84.06 167 THR A C 1
ATOM 1350 O O . THR A 1 167 ? 15.476 -1.630 -44.654 1.00 84.06 167 THR A O 1
ATOM 1353 N N . SER A 1 168 ? 14.670 -3.570 -43.868 1.00 89.19 168 SER A N 1
ATOM 1354 C CA . SER A 1 168 ? 13.358 -3.050 -43.482 1.00 89.19 168 SER A CA 1
ATOM 1355 C C . SER A 1 168 ? 13.465 -2.026 -42.351 1.00 89.19 168 SER A C 1
ATOM 1357 O O . SER A 1 168 ? 12.856 -0.952 -42.404 1.00 89.19 168 SER A O 1
ATOM 1359 N N . ILE A 1 169 ? 14.324 -2.298 -41.364 1.00 91.62 169 ILE A N 1
ATOM 1360 C CA . ILE A 1 169 ? 14.586 -1.380 -40.251 1.00 91.62 169 ILE A CA 1
ATOM 1361 C C . ILE A 1 169 ? 15.181 -0.064 -40.742 1.00 91.62 169 ILE A C 1
ATOM 1363 O O . ILE A 1 169 ? 14.707 0.998 -40.337 1.00 91.62 169 ILE A O 1
ATOM 1367 N N . GLU A 1 170 ? 16.148 -0.108 -41.659 1.00 91.12 170 GLU A N 1
ATOM 1368 C CA . GLU A 1 170 ? 16.697 1.103 -42.276 1.00 91.12 170 GLU A CA 1
ATOM 1369 C C . GLU A 1 170 ? 15.607 1.889 -43.028 1.00 91.12 170 GLU A C 1
ATOM 1371 O O . GLU A 1 170 ? 15.508 3.113 -42.916 1.00 91.12 170 GLU A O 1
ATOM 1376 N N . GLY A 1 171 ? 14.693 1.190 -43.710 1.00 92.56 171 GLY A N 1
ATOM 1377 C CA . GLY A 1 171 ? 13.509 1.797 -44.318 1.00 92.56 171 GLY A CA 1
ATOM 1378 C C . GLY A 1 171 ? 12.615 2.520 -43.303 1.00 92.56 171 GLY A C 1
ATOM 1379 O O . GLY A 1 171 ? 12.168 3.644 -43.547 1.00 92.56 171 GLY A O 1
ATOM 1380 N N . HIS A 1 172 ? 12.370 1.922 -42.136 1.00 94.12 172 HIS A N 1
ATOM 1381 C CA . HIS A 1 172 ? 11.608 2.554 -41.057 1.00 94.12 172 HIS A CA 1
ATOM 1382 C C . HIS A 1 172 ? 12.317 3.771 -40.455 1.00 94.12 172 HIS A C 1
ATOM 1384 O O . HIS A 1 172 ? 11.670 4.796 -40.222 1.00 94.12 172 HIS A O 1
ATOM 1390 N N . VAL A 1 173 ? 13.634 3.684 -40.251 1.00 94.75 173 VAL A N 1
ATOM 1391 C CA . VAL A 1 173 ? 14.478 4.795 -39.783 1.00 94.75 173 VAL A CA 1
ATOM 1392 C C . VAL A 1 173 ? 14.414 5.964 -40.760 1.00 94.75 173 VAL A C 1
ATOM 1394 O O . VAL A 1 173 ? 14.166 7.099 -40.350 1.00 94.75 173 VAL A O 1
ATOM 1397 N N . LYS A 1 174 ? 14.531 5.696 -42.063 1.00 95.38 174 LYS A N 1
ATOM 1398 C CA . LYS A 1 174 ? 14.424 6.722 -43.104 1.00 95.38 174 LYS A CA 1
ATOM 1399 C C . LYS A 1 174 ? 13.074 7.438 -43.069 1.00 95.38 174 LYS A C 1
ATOM 1401 O O . LYS A 1 174 ? 13.029 8.662 -43.184 1.00 95.38 174 LYS A O 1
ATOM 1406 N N . VAL A 1 175 ? 11.977 6.702 -42.863 1.00 94.81 175 VAL A N 1
ATOM 1407 C CA . VAL A 1 175 ? 10.640 7.300 -42.707 1.00 94.81 175 VAL A CA 1
ATOM 1408 C C . VAL A 1 175 ? 10.574 8.187 -41.463 1.00 94.81 175 VAL A C 1
ATOM 1410 O O . VAL A 1 175 ? 10.027 9.282 -41.543 1.00 94.81 175 VAL A O 1
ATOM 1413 N N . LEU A 1 176 ? 11.157 7.774 -40.333 1.00 94.56 176 LEU A N 1
ATOM 1414 C CA . LEU A 1 176 ? 11.225 8.622 -39.135 1.00 94.56 176 LEU A CA 1
ATOM 1415 C C . LEU A 1 176 ? 12.007 9.915 -39.402 1.00 94.56 176 LEU A C 1
ATOM 1417 O O . LEU A 1 176 ? 11.563 10.994 -39.024 1.00 94.56 176 LEU A O 1
ATOM 1421 N N . GLN A 1 177 ? 13.141 9.841 -40.091 1.00 94.50 177 GLN A N 1
ATOM 1422 C CA . GLN A 1 177 ? 13.924 11.032 -40.425 1.00 94.50 177 GLN A CA 1
ATOM 1423 C C . GLN A 1 177 ? 13.203 11.967 -41.405 1.00 94.50 177 GLN A C 1
ATOM 1425 O O . GLN A 1 177 ? 13.343 13.186 -41.294 1.00 94.50 177 GLN A O 1
ATOM 1430 N N . ASP A 1 178 ? 12.451 11.422 -42.365 1.00 94.25 178 ASP A N 1
ATOM 1431 C CA . ASP A 1 178 ? 11.624 12.215 -43.280 1.00 94.25 178 ASP A CA 1
ATOM 1432 C C . ASP A 1 178 ? 10.480 12.908 -42.533 1.00 94.25 178 ASP A C 1
ATOM 1434 O O . ASP A 1 178 ? 10.314 14.119 -42.640 1.00 94.25 178 ASP A O 1
ATOM 1438 N N . GLN A 1 179 ? 9.745 12.162 -41.702 1.00 92.94 179 GLN A N 1
ATOM 1439 C CA . GLN A 1 179 ? 8.655 12.704 -40.890 1.00 92.94 179 GLN A CA 1
ATOM 1440 C C . GLN A 1 179 ? 9.138 13.812 -39.954 1.00 92.94 179 GLN A C 1
ATOM 1442 O O . GLN A 1 179 ? 8.447 14.809 -39.783 1.00 92.94 179 GLN A O 1
ATOM 1447 N N . TYR A 1 180 ? 10.339 13.682 -39.389 1.00 91.81 180 TYR A N 1
ATOM 1448 C CA . TYR A 1 180 ? 10.908 14.696 -38.502 1.00 91.81 180 TYR A CA 1
ATOM 1449 C C . TYR A 1 180 ? 11.272 16.006 -39.219 1.00 91.81 180 TYR A C 1
ATOM 1451 O O . TYR A 1 180 ? 11.279 17.066 -38.599 1.00 91.81 180 TYR A O 1
ATOM 1459 N N . ARG A 1 181 ? 11.558 15.956 -40.527 1.00 91.56 181 ARG A N 1
ATOM 1460 C CA . ARG A 1 181 ? 11.833 17.149 -41.345 1.00 91.56 181 ARG A CA 1
ATOM 1461 C C . ARG A 1 181 ? 10.568 17.907 -41.749 1.00 91.56 181 ARG A C 1
ATOM 1463 O O . ARG A 1 181 ? 10.664 19.049 -42.196 1.00 91.56 181 ARG A O 1
ATOM 1470 N N . ARG A 1 182 ? 9.388 17.297 -41.612 1.00 91.00 182 ARG A N 1
ATOM 1471 C CA . ARG A 1 182 ? 8.108 17.929 -41.954 1.00 91.00 182 ARG A CA 1
ATOM 1472 C C . ARG A 1 182 ? 7.692 18.911 -40.865 1.00 91.00 182 ARG A C 1
ATOM 1474 O O . ARG A 1 182 ? 7.837 18.644 -39.678 1.00 91.00 182 ARG A O 1
ATOM 1481 N N . THR A 1 183 ? 7.084 20.024 -41.272 1.00 83.19 183 THR A N 1
ATOM 1482 C CA . THR A 1 183 ? 6.505 21.009 -40.343 1.00 83.19 183 THR A CA 1
ATOM 1483 C C . THR A 1 183 ? 5.384 20.409 -39.491 1.00 83.19 183 THR A C 1
ATOM 1485 O O . THR A 1 183 ? 5.182 20.832 -38.355 1.00 83.19 183 THR A O 1
ATOM 1488 N N . GLN A 1 184 ? 4.666 19.418 -40.028 1.00 84.56 184 GLN A N 1
ATOM 1489 C CA . GLN A 1 184 ? 3.654 18.642 -39.316 1.00 84.56 184 GLN A CA 1
ATOM 1490 C C . GLN A 1 184 ? 3.884 17.148 -39.582 1.00 84.56 184 GLN A C 1
ATOM 1492 O O . GLN A 1 184 ? 3.576 16.668 -40.675 1.00 84.56 184 GLN A O 1
ATOM 1497 N N . PRO A 1 185 ? 4.481 16.421 -38.625 1.00 88.88 185 PRO A N 1
ATOM 1498 C CA . PRO A 1 185 ? 4.660 14.980 -38.736 1.00 88.88 185 PRO A CA 1
ATOM 1499 C C . PRO A 1 185 ? 3.342 14.215 -38.589 1.00 88.88 185 PRO A C 1
ATOM 1501 O O . PRO A 1 185 ? 2.516 14.533 -37.733 1.00 88.88 185 PRO A O 1
ATOM 1504 N N . GLU A 1 186 ? 3.191 13.141 -39.360 1.00 91.44 186 GLU A N 1
ATOM 1505 C CA . GLU A 1 186 ? 2.059 12.219 -39.250 1.00 91.44 186 GLU A CA 1
ATOM 1506 C C . GLU A 1 186 ? 2.224 11.321 -38.018 1.00 91.44 186 GLU A C 1
ATOM 1508 O O . GLU A 1 186 ? 2.982 10.346 -38.030 1.00 91.44 186 GLU A O 1
ATOM 1513 N N . THR A 1 187 ? 1.510 11.645 -36.939 1.00 85.75 187 THR A N 1
ATOM 1514 C CA . THR A 1 187 ? 1.676 11.014 -35.617 1.00 85.75 187 THR A CA 1
ATOM 1515 C C . THR A 1 187 ? 1.533 9.493 -35.657 1.00 85.75 187 THR A C 1
ATOM 1517 O O . THR A 1 187 ? 2.379 8.783 -35.121 1.00 85.75 187 THR A O 1
ATOM 1520 N N . HIS A 1 188 ? 0.523 8.980 -36.360 1.00 87.19 188 HIS A N 1
ATOM 1521 C CA . HIS A 1 188 ? 0.267 7.543 -36.476 1.00 87.19 188 HIS A CA 1
ATOM 1522 C C . HIS A 1 188 ? 1.402 6.786 -37.194 1.00 87.19 188 HIS A C 1
ATOM 1524 O O . HIS A 1 188 ? 1.742 5.665 -36.811 1.00 87.19 188 HIS A O 1
ATOM 1530 N N . ILE A 1 189 ? 2.024 7.403 -38.208 1.00 90.19 189 ILE A N 1
ATOM 1531 C CA . ILE A 1 189 ? 3.171 6.826 -38.924 1.00 90.19 189 ILE A CA 1
ATOM 1532 C C . ILE A 1 189 ? 4.382 6.803 -37.999 1.00 90.19 189 ILE A C 1
ATOM 1534 O O . ILE A 1 189 ? 5.070 5.787 -37.907 1.00 90.19 189 ILE A O 1
ATOM 1538 N N . VAL A 1 190 ? 4.631 7.907 -37.294 1.00 90.12 190 VAL A N 1
ATOM 1539 C CA . VAL A 1 190 ? 5.743 8.012 -36.347 1.00 90.12 190 VAL A CA 1
ATOM 1540 C C . VAL A 1 190 ? 5.615 6.954 -35.254 1.00 90.12 190 VAL A C 1
ATOM 1542 O O . VAL A 1 190 ? 6.565 6.212 -35.026 1.00 90.12 190 VAL A O 1
ATOM 1545 N N . GLU A 1 191 ? 4.444 6.814 -34.634 1.00 88.38 191 GLU A N 1
ATOM 1546 C CA . GLU A 1 191 ? 4.204 5.815 -33.588 1.00 88.38 191 GLU A CA 1
ATOM 1547 C C . GLU A 1 191 ? 4.380 4.374 -34.086 1.00 88.38 191 GLU A C 1
ATOM 1549 O O . GLU A 1 191 ? 4.909 3.527 -33.360 1.00 88.38 191 GLU A O 1
ATOM 1554 N N . ASP A 1 192 ? 3.947 4.074 -35.315 1.00 89.06 192 ASP A N 1
ATOM 1555 C CA . ASP A 1 192 ? 4.144 2.765 -35.937 1.00 89.06 192 ASP A CA 1
ATOM 1556 C C . ASP A 1 192 ? 5.621 2.456 -36.173 1.00 89.06 192 ASP A C 1
ATOM 1558 O O . ASP A 1 192 ? 6.112 1.407 -35.748 1.00 89.06 192 ASP A O 1
ATOM 1562 N N . ARG A 1 193 ? 6.348 3.390 -36.788 1.00 92.06 193 ARG A N 1
ATOM 1563 C CA . ARG A 1 193 ? 7.772 3.216 -37.084 1.00 92.06 193 ARG A CA 1
ATOM 1564 C C . ARG A 1 193 ? 8.612 3.170 -35.811 1.00 92.06 193 ARG A C 1
ATOM 1566 O O . ARG A 1 193 ? 9.463 2.295 -35.703 1.00 92.06 193 ARG A O 1
ATOM 1573 N N . MET A 1 194 ? 8.318 4.012 -34.818 1.00 90.75 194 MET A N 1
ATOM 1574 C CA . MET A 1 194 ? 8.968 3.985 -33.501 1.00 90.75 194 MET A CA 1
ATOM 1575 C C . MET A 1 194 ? 8.776 2.644 -32.790 1.00 90.75 194 MET A C 1
ATOM 1577 O O . MET A 1 194 ? 9.711 2.160 -32.154 1.00 90.75 194 MET A O 1
ATOM 1581 N N . ARG A 1 195 ? 7.592 2.028 -32.916 1.00 87.81 195 ARG A N 1
ATOM 1582 C CA . ARG A 1 195 ? 7.308 0.698 -32.364 1.00 87.81 195 ARG A CA 1
ATOM 1583 C C . ARG A 1 195 ? 8.077 -0.405 -33.090 1.00 87.81 195 ARG A C 1
ATOM 1585 O O . ARG A 1 195 ? 8.627 -1.278 -32.427 1.00 87.81 195 ARG A O 1
ATOM 1592 N N . ARG A 1 196 ? 8.111 -0.388 -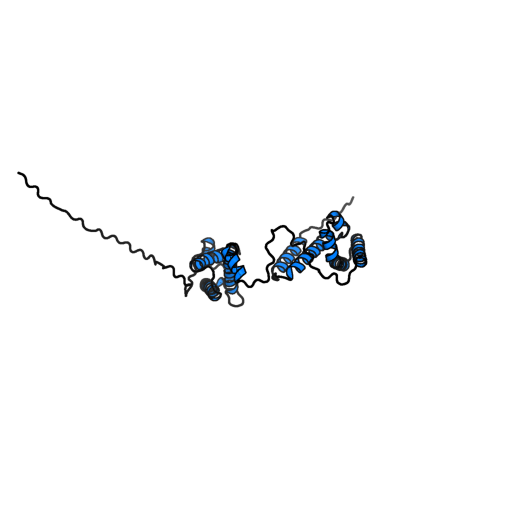34.426 1.00 88.00 196 ARG A N 1
ATOM 1593 C CA . ARG A 1 196 ? 8.800 -1.418 -35.228 1.00 88.00 196 ARG A CA 1
ATOM 1594 C C . ARG A 1 196 ? 10.313 -1.400 -35.028 1.00 88.00 196 ARG A C 1
ATOM 1596 O O . ARG A 1 196 ? 10.929 -2.456 -34.957 1.00 88.00 196 ARG A O 1
ATOM 1603 N N . THR A 1 197 ? 10.905 -0.218 -34.864 1.00 91.19 197 THR A N 1
ATOM 1604 C CA . THR A 1 197 ? 12.352 -0.086 -34.639 1.00 91.19 197 THR A CA 1
ATOM 1605 C C . THR A 1 197 ? 12.772 -0.274 -33.183 1.00 91.19 197 THR A C 1
ATOM 1607 O O . THR A 1 197 ? 13.967 -0.292 -32.908 1.00 91.19 197 THR A O 1
ATOM 1610 N N . PHE A 1 198 ? 11.834 -0.447 -32.245 1.00 89.19 198 PHE A N 1
ATOM 1611 C CA . PHE A 1 198 ? 12.119 -0.506 -30.807 1.00 89.19 198 PHE A CA 1
ATOM 1612 C C . PHE A 1 198 ? 13.181 -1.556 -30.437 1.00 89.19 198 PHE A C 1
ATOM 1614 O O . PHE A 1 198 ? 14.156 -1.247 -29.753 1.00 89.19 198 PHE A O 1
ATOM 1621 N N . ALA A 1 199 ? 13.008 -2.800 -30.898 1.00 86.19 199 ALA A N 1
ATOM 1622 C CA . ALA A 1 199 ? 13.916 -3.897 -30.558 1.00 86.19 199 ALA A CA 1
ATOM 1623 C C . ALA A 1 199 ? 15.335 -3.646 -31.096 1.00 86.19 199 ALA A C 1
ATOM 1625 O O . ALA A 1 199 ? 16.311 -3.767 -30.355 1.00 86.19 199 ALA A O 1
ATOM 1626 N N . TRP A 1 200 ? 15.426 -3.216 -32.357 1.00 87.75 200 TRP A N 1
ATOM 1627 C CA . TRP A 1 200 ? 16.681 -2.875 -33.027 1.00 87.75 200 TRP A CA 1
ATOM 1628 C C . TRP A 1 200 ? 17.389 -1.700 -32.363 1.00 87.75 200 TRP A C 1
ATOM 1630 O O . TRP A 1 200 ? 18.560 -1.799 -32.012 1.00 87.75 200 TRP A O 1
ATOM 1640 N N . ARG A 1 201 ? 16.661 -0.621 -32.088 1.00 90.31 201 ARG A N 1
ATOM 1641 C CA . ARG A 1 201 ? 17.190 0.555 -31.401 1.00 90.31 201 ARG A CA 1
ATOM 1642 C C . ARG A 1 201 ? 17.760 0.200 -30.020 1.00 90.31 201 ARG A C 1
ATOM 1644 O O . ARG A 1 201 ? 18.836 0.664 -29.656 1.00 9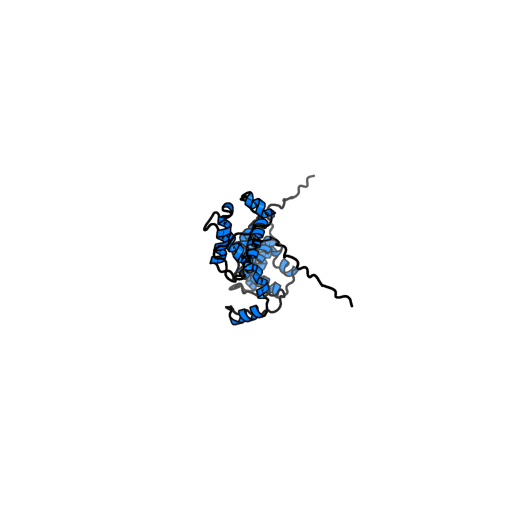0.31 201 ARG A O 1
ATOM 1651 N N . ARG A 1 202 ? 17.088 -0.666 -29.252 1.00 88.62 202 ARG A N 1
ATOM 1652 C CA . ARG A 1 202 ? 17.584 -1.144 -27.947 1.00 88.62 202 ARG A CA 1
ATOM 1653 C C . ARG A 1 202 ? 18.838 -2.002 -28.075 1.00 88.62 202 ARG A C 1
ATOM 1655 O O . ARG A 1 202 ? 19.724 -1.905 -27.223 1.00 88.62 202 ARG A O 1
ATOM 1662 N N . GLN A 1 203 ? 18.906 -2.838 -29.107 1.00 86.38 203 GLN A N 1
ATOM 1663 C CA . GLN A 1 203 ? 20.106 -3.600 -29.423 1.00 86.38 203 GLN A CA 1
ATOM 1664 C C . GLN A 1 203 ? 21.269 -2.658 -29.749 1.00 86.38 203 GLN A C 1
ATOM 1666 O O . GLN A 1 203 ? 22.315 -2.796 -29.133 1.00 86.38 203 GLN A O 1
ATOM 1671 N N . GLU A 1 204 ? 21.070 -1.651 -30.601 1.00 87.81 204 GLU A N 1
ATOM 1672 C CA . GLU A 1 204 ? 22.089 -0.647 -30.946 1.00 87.81 204 GLU A CA 1
ATOM 1673 C C . GLU A 1 204 ? 22.608 0.117 -29.717 1.00 87.81 204 GLU A C 1
ATOM 1675 O O . GLU A 1 204 ? 23.818 0.242 -29.528 1.00 87.81 204 GLU A O 1
ATOM 1680 N N . ILE A 1 205 ? 21.705 0.555 -28.831 1.00 89.31 205 ILE A N 1
ATOM 1681 C CA . ILE A 1 205 ? 22.064 1.193 -27.552 1.00 89.31 205 ILE A CA 1
ATOM 1682 C C . ILE A 1 205 ? 22.886 0.234 -26.679 1.00 89.31 205 ILE A C 1
ATOM 1684 O O . ILE A 1 205 ? 23.912 0.613 -26.121 1.00 89.31 205 ILE A O 1
ATOM 1688 N N . THR A 1 206 ? 22.453 -1.025 -26.569 1.00 85.94 206 THR A N 1
ATOM 1689 C CA . THR A 1 206 ? 23.136 -2.048 -25.756 1.00 85.94 206 THR A CA 1
ATOM 1690 C C . THR A 1 206 ? 24.504 -2.416 -26.334 1.00 85.94 206 THR A C 1
ATOM 1692 O O . THR A 1 206 ? 25.435 -2.694 -25.583 1.00 85.94 206 THR A O 1
ATOM 1695 N N . SER A 1 207 ? 24.641 -2.373 -27.659 1.00 86.00 207 SER A N 1
ATOM 1696 C CA . SER A 1 207 ? 25.891 -2.572 -28.394 1.00 86.00 207 SER A CA 1
ATOM 1697 C C . SER A 1 207 ? 26.853 -1.380 -28.301 1.00 86.00 207 SER A C 1
ATOM 1699 O O . SER A 1 207 ? 27.941 -1.454 -28.864 1.00 86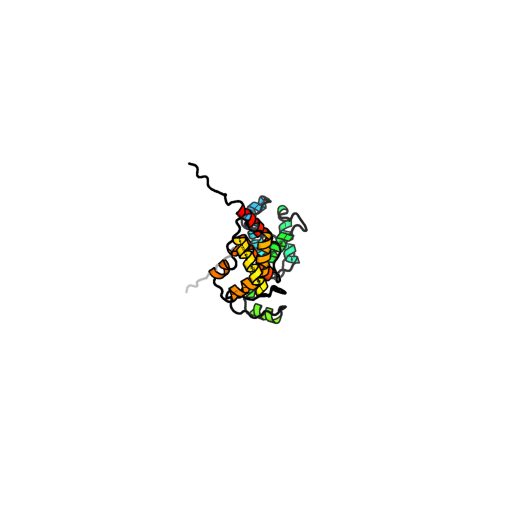.00 207 SER A O 1
ATOM 1701 N N . GLY A 1 208 ? 26.494 -0.315 -27.576 1.00 87.31 208 GLY A N 1
ATOM 1702 C CA . GLY A 1 208 ? 27.392 0.797 -27.258 1.00 87.31 208 GLY A CA 1
ATOM 1703 C C . GLY A 1 208 ? 27.233 2.037 -28.138 1.00 87.31 208 GLY A C 1
ATOM 1704 O O . GLY A 1 208 ? 28.132 2.875 -28.149 1.00 87.31 208 GLY A O 1
ATOM 1705 N N . MET A 1 209 ? 26.121 2.184 -28.866 1.00 90.88 209 MET A N 1
ATOM 1706 C CA . MET A 1 209 ? 25.836 3.417 -29.608 1.00 90.88 209 MET A CA 1
ATOM 1707 C C . MET A 1 209 ? 25.736 4.619 -28.651 1.00 90.88 209 MET A C 1
ATOM 1709 O O . MET A 1 209 ? 25.103 4.531 -27.595 1.00 90.88 209 MET A O 1
ATOM 1713 N N . THR A 1 210 ? 26.353 5.749 -29.011 1.00 92.62 210 THR A N 1
ATOM 1714 C CA . THR A 1 210 ? 26.323 6.954 -28.171 1.00 92.62 210 THR A CA 1
ATOM 1715 C C . THR A 1 210 ? 24.923 7.569 -28.132 1.00 92.62 210 THR A C 1
ATOM 1717 O O . THR A 1 210 ? 24.114 7.387 -29.042 1.00 92.62 210 THR A O 1
ATOM 1720 N N . VAL A 1 211 ? 24.623 8.340 -27.082 1.00 89.81 211 VAL A N 1
ATOM 1721 C CA . VAL A 1 211 ? 23.328 9.035 -26.964 1.00 89.81 211 VAL A CA 1
ATOM 1722 C C . VAL A 1 211 ? 23.099 9.977 -28.148 1.00 89.81 211 VAL A C 1
ATOM 1724 O O . VAL A 1 211 ? 21.984 10.057 -28.657 1.00 89.81 211 VAL A O 1
ATOM 1727 N N . GLU A 1 212 ? 24.145 10.661 -28.609 1.00 92.12 212 GLU A N 1
ATOM 1728 C CA . GLU A 1 212 ? 24.063 11.563 -29.757 1.00 92.12 212 GLU A CA 1
ATOM 1729 C C . GLU A 1 212 ? 23.675 10.810 -31.035 1.00 92.12 212 GLU A C 1
ATOM 1731 O O . GLU A 1 212 ? 22.707 11.187 -31.700 1.00 92.12 212 GLU A O 1
ATOM 1736 N N . ASP A 1 213 ? 24.345 9.695 -31.324 1.00 93.06 213 ASP A N 1
ATOM 1737 C CA . ASP A 1 213 ? 24.075 8.881 -32.512 1.00 93.06 213 ASP A CA 1
ATOM 1738 C C . ASP A 1 213 ? 22.658 8.298 -32.498 1.00 93.06 213 ASP A C 1
ATOM 1740 O O . ASP A 1 213 ? 21.943 8.362 -33.501 1.00 93.06 213 ASP A O 1
ATOM 1744 N N . VAL A 1 214 ? 22.204 7.798 -31.344 1.00 92.44 214 VAL A N 1
ATOM 1745 C CA . VAL A 1 214 ? 20.845 7.258 -31.166 1.00 92.44 214 VAL A CA 1
ATOM 1746 C C . VAL A 1 214 ? 19.801 8.329 -31.457 1.00 92.44 214 VAL A C 1
ATOM 1748 O O . VAL A 1 214 ? 18.826 8.097 -32.172 1.00 92.44 214 VAL A O 1
ATOM 1751 N N . VAL A 1 215 ? 19.996 9.520 -30.904 1.00 91.81 215 VAL A N 1
ATOM 1752 C CA . VAL A 1 215 ? 19.039 10.620 -31.000 1.00 91.81 215 VAL A CA 1
ATOM 1753 C C . VAL A 1 215 ? 19.102 11.305 -32.377 1.00 91.81 215 VAL A C 1
ATOM 1755 O O . VAL A 1 215 ? 18.145 11.966 -32.793 1.00 91.81 215 VAL A O 1
ATOM 1758 N N . ASN A 1 216 ? 20.193 11.138 -33.123 1.00 92.56 216 ASN A N 1
ATOM 1759 C CA . ASN A 1 216 ? 20.292 11.546 -34.523 1.00 92.56 216 ASN A CA 1
ATOM 1760 C C . ASN A 1 216 ? 19.640 10.519 -35.459 1.00 92.56 216 ASN A C 1
ATOM 1762 O O . ASN A 1 216 ? 18.894 10.900 -36.363 1.00 92.56 216 ASN A O 1
ATOM 1766 N N . LYS A 1 217 ? 19.839 9.221 -35.205 1.00 93.69 217 LYS A N 1
ATOM 1767 C CA . LYS A 1 217 ? 19.214 8.135 -35.971 1.00 93.69 217 LYS A CA 1
ATOM 1768 C C . LYS A 1 217 ? 17.698 8.076 -35.752 1.00 93.69 217 LYS A C 1
ATOM 1770 O O . LYS A 1 217 ? 16.947 7.898 -36.709 1.00 93.69 217 LYS A O 1
ATOM 1775 N N . TYR A 1 218 ? 17.241 8.308 -34.522 1.00 94.38 218 TYR A N 1
ATOM 1776 C CA . TYR A 1 218 ? 15.832 8.281 -34.119 1.00 94.38 218 TYR A CA 1
ATOM 1777 C C . TYR A 1 218 ? 15.404 9.628 -33.511 1.00 94.38 218 TYR A C 1
ATOM 1779 O O . TYR A 1 218 ? 15.259 9.756 -32.291 1.00 94.38 218 TYR A O 1
ATOM 1787 N N . PRO A 1 219 ? 15.157 10.653 -34.342 1.00 93.31 219 PRO A N 1
ATOM 1788 C CA . PRO A 1 219 ? 14.994 12.028 -33.871 1.00 93.31 219 PRO A CA 1
ATOM 1789 C C . PRO A 1 219 ? 13.752 12.254 -33.000 1.00 93.31 219 PRO A C 1
ATOM 1791 O O . PRO A 1 219 ? 13.752 13.135 -32.144 1.00 93.31 219 PRO A O 1
ATOM 1794 N N . PHE A 1 220 ? 12.722 11.414 -33.132 1.00 92.81 220 PHE A N 1
ATOM 1795 C CA . PHE A 1 220 ? 11.528 11.477 -32.286 1.00 92.81 220 PHE A CA 1
ATOM 1796 C C . PHE A 1 220 ? 11.768 11.068 -30.827 1.00 92.81 220 PHE A C 1
ATOM 1798 O O . PHE A 1 220 ? 10.909 11.314 -29.991 1.00 92.81 220 PHE A O 1
ATOM 1805 N N . LEU A 1 221 ? 12.939 10.534 -30.468 1.00 91.62 221 LEU A N 1
ATOM 1806 C CA . LEU A 1 221 ? 13.317 10.385 -29.056 1.00 91.62 221 LEU A CA 1
ATOM 1807 C C . LEU A 1 221 ? 13.557 11.731 -28.359 1.00 91.62 221 LEU A C 1
ATOM 1809 O O . LEU A 1 221 ? 13.477 11.799 -27.136 1.00 91.62 221 LEU A O 1
ATOM 1813 N N . LYS A 1 222 ? 13.827 12.803 -29.123 1.00 88.56 222 LYS A N 1
ATOM 1814 C CA . LYS A 1 222 ? 13.929 14.171 -28.592 1.00 88.56 222 LYS A CA 1
ATOM 1815 C C . LYS A 1 222 ? 12.571 14.710 -28.131 1.00 88.56 222 LYS A C 1
ATOM 1817 O O . LYS A 1 222 ? 12.533 15.678 -27.376 1.00 88.56 222 LYS A O 1
ATOM 1822 N N . SER A 1 223 ? 11.459 14.132 -28.599 1.00 85.75 223 SER A N 1
ATOM 1823 C CA . SER A 1 223 ? 10.124 14.585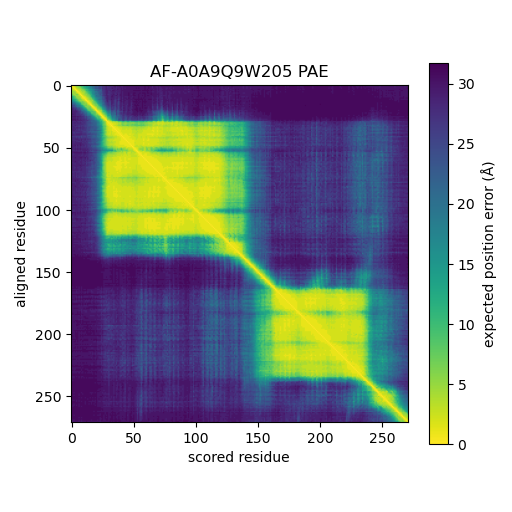 -28.217 1.00 85.75 223 SER A CA 1
ATOM 1824 C C . SER A 1 223 ? 9.628 13.858 -26.963 1.00 85.75 223 SER A C 1
ATOM 1826 O O . SER A 1 223 ? 9.875 12.658 -26.801 1.00 85.75 223 SER A O 1
ATOM 1828 N N . PRO A 1 224 ? 8.846 14.534 -26.097 1.00 81.56 224 PRO A N 1
ATOM 1829 C CA . PRO A 1 224 ? 8.218 13.881 -24.953 1.00 81.56 224 PRO A CA 1
ATOM 1830 C C . PRO A 1 224 ? 7.393 12.658 -25.368 1.00 81.56 224 PRO A C 1
ATOM 1832 O O . PRO A 1 224 ? 7.477 11.614 -24.733 1.00 81.56 224 PRO A O 1
ATOM 1835 N N . SER A 1 225 ? 6.646 12.752 -26.474 1.00 78.69 225 SER A N 1
ATOM 1836 C CA . SER A 1 225 ? 5.813 11.658 -26.985 1.00 78.69 225 SER A CA 1
ATOM 1837 C C . SER A 1 225 ? 6.613 10.402 -27.339 1.00 78.69 225 SER A C 1
ATOM 1839 O O . SER A 1 225 ? 6.240 9.310 -26.907 1.00 78.69 225 SER A O 1
ATOM 1841 N N . GLY A 1 226 ? 7.723 10.540 -28.070 1.00 82.62 226 GLY A N 1
ATOM 1842 C CA . GLY A 1 226 ? 8.567 9.403 -28.432 1.00 82.62 226 GLY A CA 1
ATOM 1843 C C . GLY A 1 226 ? 9.258 8.797 -27.214 1.00 82.62 226 GLY A C 1
ATOM 1844 O O . GLY A 1 226 ? 9.314 7.574 -27.086 1.00 82.62 226 GLY A O 1
ATOM 1845 N N . LEU A 1 227 ? 9.691 9.634 -26.268 1.00 83.44 227 LEU A N 1
ATOM 1846 C CA . LEU A 1 227 ? 10.289 9.168 -25.019 1.00 83.44 227 LEU A CA 1
ATOM 1847 C C . LEU A 1 227 ? 9.283 8.405 -24.139 1.00 83.44 227 LEU A C 1
ATOM 1849 O O . LEU A 1 227 ? 9.601 7.327 -23.634 1.00 83.44 227 LEU A O 1
ATOM 1853 N N . TYR A 1 228 ? 8.055 8.910 -23.982 1.00 81.19 228 TYR A N 1
ATOM 1854 C CA . TYR A 1 228 ? 7.001 8.218 -23.229 1.00 81.19 228 TYR A CA 1
ATOM 1855 C C . TYR A 1 228 ? 6.654 6.865 -23.839 1.00 81.19 228 TYR A C 1
ATOM 1857 O O . TYR 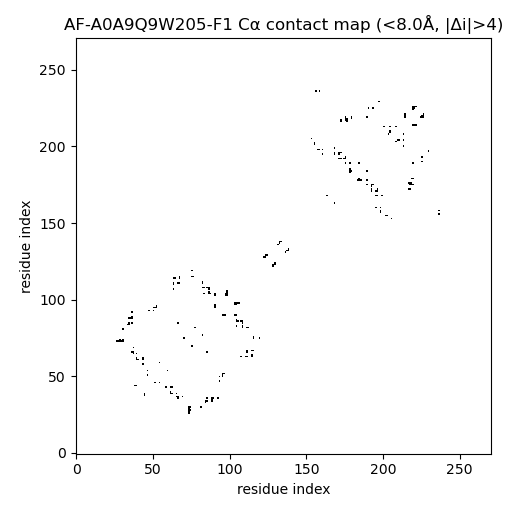A 1 228 ? 6.410 5.901 -23.111 1.00 81.19 228 TYR A O 1
ATOM 1865 N N . GLN A 1 229 ? 6.633 6.786 -25.167 1.00 81.00 229 GLN A N 1
ATOM 1866 C CA . GLN A 1 229 ? 6.374 5.544 -25.872 1.00 81.00 229 GLN A CA 1
ATOM 1867 C C . GLN A 1 229 ? 7.487 4.516 -25.608 1.00 81.00 229 GLN A C 1
ATOM 1869 O O . GLN A 1 229 ? 7.186 3.369 -25.274 1.00 81.00 229 GLN A O 1
ATOM 1874 N N . GLU A 1 230 ? 8.752 4.939 -25.667 1.00 83.94 230 GLU A N 1
ATOM 1875 C CA . GLU A 1 230 ? 9.919 4.090 -25.397 1.00 83.94 230 GLU A CA 1
ATOM 1876 C C . GLU A 1 230 ? 9.897 3.545 -23.961 1.00 83.94 230 GLU A C 1
ATOM 1878 O O . GLU A 1 230 ? 9.998 2.339 -23.725 1.00 83.94 230 GLU A O 1
ATOM 1883 N N . ILE A 1 231 ? 9.658 4.433 -22.993 1.00 84.44 231 ILE A N 1
ATOM 1884 C CA . ILE A 1 231 ? 9.512 4.086 -21.578 1.00 84.44 231 ILE A CA 1
ATOM 1885 C C . ILE A 1 231 ? 8.321 3.136 -21.372 1.00 84.44 231 ILE A C 1
ATOM 1887 O O . ILE A 1 231 ? 8.419 2.145 -20.646 1.00 84.44 231 ILE A O 1
ATOM 1891 N N . GLY A 1 232 ? 7.196 3.389 -22.042 1.00 81.50 232 GLY A N 1
ATOM 1892 C CA . GLY A 1 232 ? 6.014 2.537 -21.981 1.00 81.50 232 GLY A CA 1
ATOM 1893 C C . GLY A 1 232 ? 6.257 1.126 -22.517 1.00 81.50 232 GLY A C 1
ATOM 1894 O O . GLY A 1 232 ? 5.743 0.164 -21.942 1.00 81.50 232 GLY A O 1
ATOM 1895 N N . PHE A 1 233 ? 7.058 0.971 -23.573 1.00 77.81 233 PHE A N 1
ATOM 1896 C CA . PHE A 1 233 ? 7.460 -0.343 -24.076 1.00 77.81 233 PHE A CA 1
ATOM 1897 C C . PHE A 1 233 ? 8.393 -1.067 -23.109 1.00 77.81 233 PHE A C 1
ATOM 1899 O O . PHE A 1 233 ? 8.160 -2.242 -22.824 1.00 77.81 233 PHE A O 1
ATOM 1906 N N . LEU A 1 234 ? 9.364 -0.365 -22.516 1.00 75.25 234 LEU A N 1
ATOM 1907 C CA . LEU A 1 234 ? 10.211 -0.933 -21.463 1.00 75.25 234 LEU A CA 1
ATOM 1908 C C . LEU A 1 234 ? 9.364 -1.469 -20.303 1.00 75.25 234 LEU A C 1
ATOM 1910 O O . LEU A 1 234 ? 9.536 -2.615 -19.889 1.00 75.25 234 LEU A O 1
ATOM 1914 N N . TYR A 1 235 ? 8.388 -0.690 -19.830 1.00 67.62 235 TYR A N 1
ATOM 1915 C CA . TYR A 1 235 ? 7.508 -1.134 -18.753 1.00 67.62 235 TYR A CA 1
ATOM 1916 C C . TYR A 1 235 ? 6.575 -2.269 -19.170 1.00 67.62 235 TYR A C 1
ATOM 1918 O O . TYR A 1 235 ? 6.453 -3.222 -18.408 1.00 67.62 235 TYR A O 1
ATOM 1926 N N . LYS A 1 236 ? 5.972 -2.253 -20.368 1.00 62.75 236 LYS A N 1
ATOM 1927 C CA . LYS A 1 236 ? 5.144 -3.373 -20.862 1.00 62.75 236 LYS A CA 1
ATOM 1928 C C . LYS A 1 236 ? 5.927 -4.688 -20.931 1.00 62.75 236 LYS A C 1
ATOM 1930 O O . LYS A 1 236 ? 5.376 -5.737 -20.602 1.00 62.75 236 LYS A O 1
ATOM 1935 N N . CYS A 1 237 ? 7.210 -4.634 -21.275 1.00 49.38 237 CYS A N 1
ATOM 1936 C CA . CYS A 1 237 ? 8.093 -5.800 -21.267 1.00 49.38 237 CYS A CA 1
ATOM 1937 C C . CYS A 1 237 ? 8.427 -6.290 -19.855 1.00 49.38 237 CYS A C 1
ATOM 1939 O O . CYS A 1 237 ? 8.537 -7.495 -19.634 1.00 49.38 237 CYS A O 1
ATOM 1941 N N . VAL A 1 238 ? 8.504 -5.385 -18.878 1.00 50.72 238 VAL A N 1
ATOM 1942 C CA . VAL A 1 238 ? 8.638 -5.730 -17.452 1.00 50.72 238 VAL A CA 1
ATOM 1943 C C . VAL A 1 238 ? 7.307 -6.250 -16.867 1.00 50.72 238 VAL A C 1
ATOM 1945 O O . VAL A 1 238 ? 7.290 -7.098 -15.972 1.00 50.72 238 VAL A O 1
ATOM 1948 N N . GLN A 1 239 ? 6.164 -5.815 -17.404 1.00 46.34 239 GLN A N 1
ATOM 1949 C CA . GLN A 1 239 ? 4.827 -6.085 -16.864 1.00 46.34 239 GLN A CA 1
ATOM 1950 C C . GLN A 1 239 ? 4.253 -7.466 -17.216 1.00 46.34 239 GLN A C 1
ATOM 1952 O O . GLN A 1 239 ? 3.261 -7.869 -16.608 1.00 46.34 239 GLN A O 1
ATOM 1957 N N . LEU A 1 240 ? 4.906 -8.251 -18.086 1.00 42.19 240 LEU A N 1
ATOM 1958 C CA . LEU A 1 240 ? 4.568 -9.671 -18.284 1.00 42.19 240 LEU A CA 1
ATOM 1959 C C . LEU A 1 240 ? 4.877 -10.556 -17.063 1.00 42.19 240 LEU A C 1
ATOM 1961 O O . LEU A 1 240 ? 4.585 -11.752 -17.097 1.00 42.19 240 LEU A O 1
ATOM 1965 N N . ARG A 1 241 ? 5.444 -10.016 -15.970 1.00 46.22 241 ARG A N 1
ATOM 1966 C CA . ARG A 1 241 ? 5.705 -10.819 -14.763 1.00 46.22 241 ARG A CA 1
ATOM 1967 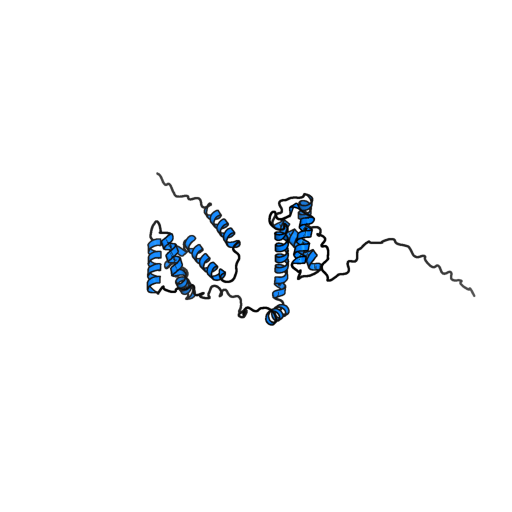C C . ARG A 1 241 ? 5.045 -10.386 -13.462 1.00 46.22 241 ARG A C 1
ATOM 1969 O O . ARG A 1 241 ? 4.892 -11.279 -12.637 1.00 46.22 241 ARG A O 1
ATOM 1976 N N . SER A 1 242 ? 4.572 -9.145 -13.295 1.00 45.75 242 SER A N 1
ATOM 1977 C CA . SER A 1 242 ? 3.624 -8.757 -12.222 1.00 45.75 242 SER A CA 1
ATOM 1978 C C . SER A 1 242 ? 3.555 -7.238 -12.035 1.00 45.75 242 SER A C 1
ATOM 1980 O O . SER A 1 242 ? 4.462 -6.691 -11.417 1.00 45.75 242 SER A O 1
ATOM 1982 N N . PHE A 1 243 ? 2.466 -6.562 -12.432 1.00 43.25 243 PHE A N 1
ATOM 1983 C CA . PHE A 1 243 ? 2.004 -5.378 -11.685 1.00 43.25 243 PHE A CA 1
ATOM 1984 C C . PHE A 1 243 ? 0.557 -4.958 -11.988 1.00 43.25 243 PHE A C 1
ATOM 1986 O O . PHE A 1 243 ? 0.101 -4.979 -13.131 1.00 43.25 243 PHE A O 1
ATOM 1993 N N . SER A 1 244 ? -0.147 -4.550 -10.929 1.00 44.72 244 SER A N 1
ATOM 1994 C CA . SER A 1 244 ? -1.563 -4.183 -10.876 1.00 44.72 244 SER A CA 1
ATOM 1995 C C . SER A 1 244 ? -1.905 -2.886 -11.621 1.00 44.72 244 SER A C 1
ATOM 1997 O O . SER A 1 244 ? -1.238 -1.865 -11.470 1.00 44.72 244 SER A O 1
ATOM 1999 N N . ARG A 1 245 ? -3.036 -2.931 -12.331 1.00 47.78 245 ARG A N 1
ATOM 2000 C CA . ARG A 1 245 ? -3.681 -1.918 -13.194 1.00 47.78 245 ARG A CA 1
ATOM 2001 C C . ARG A 1 245 ? -3.850 -0.489 -12.632 1.00 47.78 245 ARG A C 1
ATOM 2003 O O . ARG A 1 245 ? -4.203 0.402 -13.393 1.00 47.78 245 ARG A O 1
ATOM 2010 N N . THR A 1 246 ? -3.634 -0.251 -11.340 1.00 49.41 246 THR A N 1
ATOM 2011 C CA . THR A 1 246 ? -4.037 0.987 -10.639 1.00 49.41 246 THR A CA 1
ATOM 2012 C C . THR A 1 246 ? -2.995 2.105 -10.643 1.00 49.41 246 THR A C 1
ATOM 2014 O O . THR A 1 246 ? -3.345 3.265 -10.454 1.00 49.41 246 THR A O 1
ATOM 2017 N N . PHE A 1 247 ? -1.719 1.793 -10.871 1.00 48.12 247 PHE A N 1
ATOM 2018 C CA . PHE A 1 247 ? -0.652 2.804 -10.853 1.00 48.12 247 PHE A CA 1
ATOM 2019 C C . PHE A 1 247 ? -0.545 3.557 -12.189 1.00 48.12 247 PHE A C 1
ATOM 2021 O O . PHE A 1 247 ? -0.261 4.751 -12.222 1.00 48.12 247 PHE A O 1
ATOM 2028 N N . TRP A 1 248 ? -0.856 2.870 -13.294 1.00 40.16 248 TRP A N 1
ATOM 2029 C CA . TRP A 1 248 ? -0.810 3.433 -14.646 1.00 40.16 248 TRP A CA 1
ATOM 2030 C C . TRP A 1 248 ? -1.881 4.509 -14.865 1.00 40.16 248 TRP A C 1
ATOM 2032 O O . TRP A 1 248 ? -1.611 5.542 -15.469 1.00 40.16 248 TRP A O 1
ATOM 2042 N N . THR A 1 249 ? -3.085 4.314 -14.321 1.00 50.44 249 THR A N 1
ATOM 2043 C CA . THR A 1 249 ? -4.183 5.284 -14.451 1.00 50.44 249 THR A CA 1
ATOM 2044 C C . THR A 1 249 ? -3.886 6.591 -13.718 1.00 50.44 249 THR A C 1
ATOM 2046 O O . THR A 1 249 ? -4.206 7.657 -14.233 1.00 50.44 249 THR A O 1
ATOM 2049 N N . HIS A 1 250 ? -3.219 6.521 -12.561 1.00 45.53 250 HIS A N 1
ATOM 2050 C CA . HIS A 1 250 ? -2.878 7.706 -11.772 1.00 45.53 250 HIS A CA 1
ATOM 2051 C C . HIS A 1 250 ? -1.724 8.503 -12.399 1.00 45.53 250 HIS A C 1
ATOM 2053 O O . HIS A 1 250 ? -1.789 9.726 -12.475 1.00 45.53 250 HIS A O 1
ATOM 2059 N N . TYR A 1 251 ? -0.702 7.820 -12.928 1.00 47.19 251 TYR A N 1
ATOM 2060 C CA . TYR A 1 251 ? 0.426 8.483 -13.590 1.00 47.19 251 TYR A CA 1
ATOM 2061 C C . TYR A 1 251 ? 0.019 9.160 -14.911 1.00 47.19 251 TYR A C 1
ATOM 2063 O O . TYR A 1 251 ? 0.412 10.297 -15.161 1.00 47.19 251 TYR A O 1
ATOM 2071 N N . ILE A 1 252 ? -0.835 8.517 -15.720 1.00 52.75 252 ILE A N 1
ATOM 2072 C CA . ILE A 1 252 ? -1.380 9.116 -16.951 1.00 52.75 252 ILE A CA 1
ATOM 2073 C C . ILE A 1 252 ? -2.260 10.337 -16.626 1.00 52.75 252 ILE A C 1
ATOM 2075 O O . ILE A 1 252 ? -2.140 11.362 -17.296 1.00 52.75 252 ILE A O 1
ATOM 2079 N N . GLN A 1 253 ? -3.084 10.282 -15.570 1.00 43.75 253 GLN A N 1
ATOM 2080 C CA . GLN A 1 253 ? -3.866 11.442 -15.119 1.00 43.75 253 GLN A CA 1
ATOM 2081 C C . GLN A 1 253 ? -2.970 12.615 -14.698 1.00 43.75 253 GLN A C 1
ATOM 2083 O O . GLN A 1 253 ? -3.209 13.739 -15.137 1.00 43.75 253 GLN A O 1
ATOM 2088 N N . CYS A 1 254 ? -1.904 12.364 -13.933 1.00 45.47 254 CYS A N 1
ATOM 2089 C CA . CYS A 1 254 ? -0.947 13.406 -13.550 1.00 45.47 254 CYS A CA 1
ATOM 2090 C C . CYS A 1 254 ? -0.187 13.987 -14.755 1.00 45.47 254 CYS A C 1
ATOM 2092 O O . CYS A 1 254 ? -0.001 15.200 -14.829 1.00 45.47 254 CYS A O 1
ATOM 2094 N N . ALA A 1 255 ? 0.197 13.160 -15.732 1.00 45.28 255 ALA A N 1
ATOM 2095 C CA . ALA A 1 255 ? 0.883 13.625 -16.938 1.00 45.28 255 ALA A CA 1
ATOM 2096 C C . ALA A 1 255 ? -0.031 14.482 -17.838 1.00 45.28 255 ALA A C 1
ATOM 2098 O O . ALA A 1 255 ? 0.381 15.545 -18.299 1.00 45.28 255 ALA A O 1
ATOM 2099 N N . THR A 1 256 ? -1.297 14.087 -18.024 1.00 48.56 256 THR A N 1
ATOM 2100 C CA . THR A 1 256 ? -2.277 14.893 -18.785 1.00 48.56 256 THR A CA 1
ATOM 2101 C C . THR A 1 256 ? -2.674 16.198 -18.090 1.00 48.56 256 THR A C 1
ATOM 2103 O O . THR A 1 256 ? -3.029 17.160 -18.770 1.00 48.56 256 THR A O 1
ATOM 2106 N N . ALA A 1 257 ? -2.583 16.262 -16.757 1.00 45.81 257 ALA A N 1
ATOM 2107 C CA . ALA A 1 257 ? -2.782 17.499 -16.006 1.00 45.81 257 ALA A CA 1
ATOM 2108 C C . ALA A 1 257 ? -1.610 18.480 -16.200 1.00 45.81 257 ALA A C 1
ATOM 2110 O O . ALA A 1 257 ? -1.837 19.677 -16.338 1.00 45.81 257 ALA A O 1
ATOM 2111 N N . CYS A 1 258 ? -0.376 17.977 -16.304 1.00 39.81 258 CYS A N 1
ATOM 2112 C CA . CYS A 1 258 ? 0.821 18.808 -16.461 1.00 39.81 258 CYS A CA 1
ATOM 2113 C C . CYS A 1 258 ? 0.953 19.423 -17.873 1.00 39.81 258 CYS A C 1
ATOM 2115 O O . CYS A 1 258 ? 1.472 20.525 -18.025 1.00 39.81 258 CYS A O 1
ATOM 2117 N N . SER A 1 259 ? 0.400 18.789 -18.916 1.00 41.12 259 SER A N 1
ATOM 2118 C CA . SER A 1 259 ? 0.376 19.368 -20.275 1.00 41.12 259 SER A CA 1
ATOM 2119 C C . SER A 1 259 ? -0.611 20.532 -20.464 1.00 41.12 259 SER A C 1
ATOM 2121 O O . SER A 1 259 ? -0.614 21.140 -21.532 1.00 41.12 259 SER A O 1
ATOM 2123 N N . ARG A 1 260 ? -1.447 20.865 -19.466 1.00 42.53 260 ARG A N 1
ATOM 2124 C CA . ARG A 1 260 ? -2.368 22.019 -19.526 1.00 42.53 260 ARG A CA 1
ATOM 2125 C C . ARG A 1 260 ? -1.775 23.325 -18.986 1.00 42.53 260 ARG A C 1
ATOM 2127 O O . ARG A 1 260 ? -2.418 24.358 -19.132 1.00 42.53 260 ARG A O 1
ATOM 2134 N N . GLU A 1 261 ? -0.567 23.303 -18.424 1.00 37.78 261 GLU A N 1
ATOM 2135 C CA . GLU A 1 261 ? 0.066 24.482 -17.805 1.00 37.78 261 GLU A CA 1
ATOM 2136 C C . GLU A 1 261 ? 1.286 25.022 -18.569 1.00 37.78 261 GLU A C 1
ATOM 2138 O O . GLU A 1 261 ? 2.108 25.740 -18.007 1.00 37.78 261 GLU A O 1
ATOM 2143 N N . ILE A 1 262 ? 1.409 24.739 -19.870 1.00 35.53 262 ILE A N 1
ATOM 2144 C CA . ILE A 1 262 ? 2.380 25.444 -20.719 1.00 35.53 262 ILE A CA 1
ATOM 2145 C C . ILE A 1 262 ? 1.631 26.549 -21.477 1.00 35.53 262 ILE A C 1
ATOM 2147 O O . ILE A 1 262 ? 0.948 26.243 -22.459 1.00 35.53 262 ILE A O 1
ATOM 2151 N N . PRO A 1 263 ? 1.720 27.830 -21.066 1.00 33.19 263 PRO A N 1
ATOM 2152 C CA . PRO A 1 263 ? 1.176 28.911 -21.867 1.00 33.19 263 PRO A CA 1
ATOM 2153 C C . PRO A 1 263 ? 1.974 29.019 -23.170 1.00 33.19 263 PRO A C 1
ATOM 2155 O O . PRO A 1 263 ? 3.166 29.327 -23.188 1.00 33.19 263 PRO A O 1
ATOM 2158 N N . PHE A 1 264 ? 1.285 28.761 -24.278 1.00 35.28 264 PHE A N 1
ATOM 2159 C CA . PHE A 1 264 ? 1.705 29.149 -25.618 1.00 35.28 264 PHE A CA 1
ATOM 2160 C C . PHE A 1 264 ? 1.857 30.678 -25.652 1.00 35.28 264 PHE A C 1
ATOM 2162 O O . PHE A 1 264 ? 0.865 31.398 -25.706 1.00 35.28 264 PHE A O 1
ATOM 2169 N N . SER A 1 265 ? 3.089 31.184 -25.652 1.00 32.56 265 SER A N 1
ATOM 2170 C CA . SER A 1 265 ? 3.378 32.541 -26.120 1.00 32.56 265 SER A CA 1
ATOM 2171 C C . SER A 1 265 ? 4.153 32.433 -27.428 1.00 32.56 265 SER A C 1
ATOM 2173 O O . SER A 1 265 ? 5.348 32.139 -27.444 1.00 32.56 265 SER A O 1
ATOM 2175 N N . LYS A 1 266 ? 3.439 32.605 -28.546 1.00 37.19 266 LYS A N 1
ATOM 2176 C CA . LYS A 1 266 ? 4.028 32.921 -29.851 1.00 37.19 266 LYS A CA 1
ATOM 2177 C C . LYS A 1 266 ? 3.836 34.416 -30.116 1.00 37.19 266 LYS A C 1
ATOM 2179 O O . LYS A 1 266 ? 2.754 34.954 -29.921 1.00 37.19 266 LYS A O 1
ATOM 2184 N N . ALA A 1 267 ? 4.940 35.009 -30.557 1.00 41.22 267 ALA A N 1
ATOM 2185 C CA . ALA A 1 267 ? 5.227 36.384 -30.947 1.00 41.22 267 ALA A CA 1
ATOM 2186 C C . ALA A 1 267 ? 4.119 37.216 -31.625 1.00 41.22 267 ALA A C 1
ATOM 2188 O O . ALA A 1 267 ? 3.361 36.714 -32.452 1.00 41.22 267 ALA A O 1
ATOM 2189 N N . ALA A 1 268 ? 4.196 38.537 -31.419 1.00 36.03 268 ALA A N 1
ATOM 2190 C CA . ALA A 1 268 ? 3.800 39.536 -32.410 1.00 36.03 268 ALA A CA 1
ATOM 2191 C C . ALA A 1 268 ? 4.758 40.744 -32.370 1.00 36.03 268 ALA A C 1
ATOM 2193 O O . ALA A 1 268 ? 4.641 41.634 -31.534 1.00 36.03 268 ALA A O 1
ATOM 2194 N N . GLN A 1 269 ? 5.714 40.754 -33.300 1.00 41.31 269 GLN A N 1
ATOM 2195 C CA . GLN A 1 269 ? 6.394 41.958 -33.777 1.00 41.31 269 GLN A CA 1
ATOM 2196 C C . GLN A 1 269 ? 5.436 42.701 -34.716 1.00 41.31 269 GLN A C 1
ATOM 2198 O O . GLN A 1 269 ? 5.019 42.132 -35.725 1.00 41.31 269 GLN A O 1
ATOM 2203 N N . ARG A 1 270 ? 5.113 43.959 -34.401 1.00 42.66 270 ARG A N 1
ATOM 2204 C CA . ARG A 1 270 ? 4.689 45.003 -35.351 1.00 42.66 270 ARG A CA 1
ATOM 2205 C C . ARG A 1 270 ? 5.019 46.369 -34.741 1.00 42.66 270 ARG A C 1
ATOM 2207 O O . ARG A 1 270 ? 4.264 46.853 -33.907 1.00 42.66 270 ARG A O 1
ATOM 2214 N N . SER A 1 271 ? 6.145 46.968 -35.103 1.00 39.22 271 SER A N 1
ATOM 2215 C CA . SER A 1 271 ? 6.255 47.971 -36.168 1.00 39.22 271 SER A CA 1
ATOM 2216 C C . SER A 1 271 ? 7.711 48.388 -36.336 1.00 39.22 271 SER A C 1
ATOM 2218 O O . SER A 1 271 ? 8.500 48.136 -35.400 1.00 39.22 271 SER A O 1
#